Protein AF-A0ABD5T5X9-F1 (afdb_monomer)

Organism: NCBI:txid3032281

InterPro domains:
  IPR003008 Tubulin/FtsZ, GTPase domain [PF00091] (96-178)
  IPR003008 Tubulin/FtsZ, GTPase domain [SM00864] (34-199)
  IPR036525 Tubulin/FtsZ, GTPase domain superfamily [G3DSA:3.40.50.1440] (2-198)
  IPR036525 Tubulin/FtsZ, GTPase domain superfamily [SSF52490] (61-179)

Secondary structure (DSSP, 8-state):
--TTTT-TTTTSPPEEEEEES-HHHHHT-SSS-GGGEEEEETTTEEEETTSTTHHHHS----TT-HHHHHHHHTT-HHHHHHHHHHHHTT---SEEEEEEETTSSHHHHHHHHHHHHHHHHHGGG-EEEEEEEEP-------SS-TTHHHHHHHHHHHHHHHHTTT-SEEEEEEHHHHHHHHHHHTT-------PPPPPP-------------------SHHHHHHHHHHT-TT-EEEEE----------

Foldseek 3Di:
DDPVPVDPQPPFFWQKAWEFLAVVVVVPDPPHDQQRYWHAALPQGTDRSPDDCPVVRSHDFPFLAQVSLLNSCVVVLVVLLVSCCVRFNLFQFQEKEKEAEQLGRNRLNCLLSNLQSSCVNNPPNYAYEYEYEQDQLPDDPPDPDPDRSVSSVVSNCSSCVRNVVRHPYYHYHYLNVVVVVVVVVVPPPPPPPVDDDDDDDDDDDDDDDDDDDDDDDPDDPVVVVVVVCSVDRRMMMMIGGHDDPDDDDD

Solvent-accessible surface area (backbone atoms only — not comparable to full-atom values): 14477 Å² total; per-residue (Å²): 134,68,74,77,74,71,49,89,59,82,78,54,73,61,49,64,36,40,43,31,18,38,50,69,66,58,71,68,48,88,87,59,60,57,87,34,30,30,27,38,14,80,87,76,15,77,39,55,47,74,44,90,62,38,73,75,59,19,68,50,60,44,59,70,36,26,66,61,27,30,58,25,47,62,87,41,53,67,62,51,26,51,52,46,39,74,74,41,47,96,38,58,23,64,42,34,40,41,36,27,23,20,35,24,1,35,24,20,24,38,44,38,60,55,36,45,23,48,39,66,64,27,37,96,64,34,47,34,36,33,41,37,30,43,56,63,59,90,64,82,90,80,61,100,65,80,61,63,48,62,49,23,51,52,31,30,50,57,23,46,72,56,30,58,83,47,38,79,42,78,46,79,40,57,45,46,58,54,57,50,54,58,58,57,67,71,61,71,72,77,76,74,72,83,71,81,82,82,87,87,82,85,91,87,84,87,87,81,90,86,91,80,80,87,78,85,78,87,75,69,74,69,59,63,62,52,58,61,44,72,80,59,63,58,55,21,38,40,35,34,38,51,74,79,83,77,86,75,90,127

Nearest PDB structures (foldseek):
  2gco-assembly1_A  TM=4.653E-01  e=1.733E-01  Homo sapiens
  2j0v-assembly2_B  TM=4.832E-01  e=1.587E+00  Arabidopsis thaliana
  7luy-assembly2_B  TM=4.769E-01  e=1.691E+00  Bartonella henselae str. Houston-1
  7ufp-assembly1_I  TM=2.402E-01  e=1.263E-01  Methanothermus fervidus DSM 2088
  1kcf-assembly1_A  TM=3.445E-01  e=2.989E+00  Schizosaccharomyces pombe

pLDDT: mean 70.75, std 26.81, range [24.61, 97.5]

Radius of gyration: 24.35 Å; Cα contacts (8 Å, |Δi|>4): 390; chains: 1; bounding box: 53×73×71 Å

Mean predicted aligned error: 15.16 Å

Structure (mmCIF, N/CA/C/O backbone):
data_AF-A0ABD5T5X9-F1
#
_entry.id   AF-A0ABD5T5X9-F1
#
loop_
_atom_site.group_PDB
_atom_site.id
_atom_site.type_symbol
_atom_site.label_atom_id
_atom_site.label_alt_id
_atom_site.label_comp_id
_atom_site.label_asym_id
_atom_site.label_entity_id
_atom_site.label_seq_id
_atom_site.pdbx_PDB_ins_code
_atom_site.Cartn_x
_atom_site.Cartn_y
_atom_site.Cartn_z
_atom_site.occupancy
_atom_site.B_iso_or_equiv
_atom_site.auth_seq_id
_atom_site.auth_comp_id
_atom_site.auth_asym_id
_atom_site.auth_atom_id
_atom_site.pdbx_PDB_model_num
ATOM 1 N N . MET A 1 1 ? -5.157 -33.239 13.882 1.00 38.91 1 MET A N 1
ATOM 2 C CA . MET A 1 1 ? -6.301 -32.811 13.055 1.00 38.91 1 MET A CA 1
ATOM 3 C C . MET A 1 1 ? -6.411 -31.312 13.212 1.00 38.91 1 MET A C 1
ATOM 5 O O . MET A 1 1 ? -6.467 -30.843 14.341 1.00 38.91 1 MET A O 1
ATOM 9 N N . ASP A 1 2 ? -6.290 -30.609 12.094 1.00 45.84 2 ASP A N 1
ATOM 10 C CA . ASP A 1 2 ? -5.943 -29.192 11.972 1.00 45.84 2 ASP A CA 1
ATOM 11 C C . ASP A 1 2 ? -6.938 -28.244 12.656 1.00 45.84 2 ASP A C 1
ATOM 13 O O . ASP A 1 2 ? -8.080 -28.088 12.219 1.00 45.84 2 ASP A O 1
ATOM 17 N N . SER A 1 3 ? -6.477 -27.549 13.701 1.00 53.19 3 SER A N 1
ATOM 18 C CA . SER A 1 3 ? -7.208 -26.463 14.380 1.00 53.19 3 SER A CA 1
ATOM 19 C C . SER A 1 3 ? -7.513 -25.268 13.461 1.00 53.19 3 SER A C 1
ATOM 21 O O . SER A 1 3 ? -8.369 -24.438 13.769 1.00 53.19 3 SER A O 1
ATOM 23 N N . VAL A 1 4 ? -6.852 -25.194 12.303 1.00 53.19 4 VAL A N 1
ATOM 24 C CA . VAL A 1 4 ? -7.104 -24.197 11.257 1.00 53.19 4 VAL A CA 1
ATOM 25 C C . VAL A 1 4 ? -8.519 -24.339 10.685 1.00 53.19 4 VAL A C 1
ATOM 27 O O . VAL A 1 4 ? -9.205 -23.335 10.502 1.00 53.19 4 VAL A O 1
ATOM 30 N N . PHE A 1 5 ? -9.024 -25.565 10.499 1.00 49.78 5 PHE A N 1
ATOM 31 C CA . PHE A 1 5 ? -10.333 -25.795 9.868 1.00 49.78 5 PHE A CA 1
ATOM 32 C C . PHE A 1 5 ? -11.509 -25.880 10.854 1.00 49.78 5 PHE A C 1
ATOM 34 O O . PHE A 1 5 ? -12.659 -25.950 10.426 1.00 49.78 5 PHE A O 1
ATOM 41 N N . SER A 1 6 ? -11.268 -25.833 12.171 1.00 54.56 6 SER A N 1
ATOM 42 C CA . SER A 1 6 ? -12.340 -25.800 13.184 1.00 54.56 6 SER A CA 1
ATOM 43 C C . SER A 1 6 ? -12.989 -24.423 13.364 1.00 54.56 6 SER A C 1
ATOM 45 O O . SER A 1 6 ? -13.981 -24.291 14.082 1.00 54.56 6 SER A O 1
ATOM 47 N N . HIS A 1 7 ? -12.459 -23.382 12.722 1.00 51.91 7 HIS A N 1
ATOM 48 C CA . HIS A 1 7 ? -13.039 -22.049 12.789 1.00 51.91 7 HIS A CA 1
ATOM 49 C C . HIS A 1 7 ? -14.207 -21.942 11.801 1.00 51.91 7 HIS A C 1
ATOM 51 O O . HIS A 1 7 ? -14.006 -21.917 10.590 1.00 51.91 7 HIS A O 1
ATOM 57 N N . GLN A 1 8 ? -15.431 -21.753 12.308 1.00 49.31 8 GLN A N 1
ATOM 58 C CA . GLN A 1 8 ? -16.644 -21.400 11.536 1.00 49.31 8 GLN A CA 1
ATOM 59 C C . GLN A 1 8 ? -16.507 -20.114 10.674 1.00 49.31 8 GLN A C 1
ATOM 61 O O . GLN A 1 8 ? -17.476 -19.659 10.073 1.00 49.31 8 GLN A O 1
ATOM 66 N N . ARG A 1 9 ? -15.310 -19.518 10.604 1.00 47.47 9 ARG A N 1
ATOM 67 C CA . ARG A 1 9 ? -14.969 -18.269 9.913 1.00 47.47 9 ARG A CA 1
ATOM 68 C C . ARG A 1 9 ? -14.526 -18.459 8.457 1.00 47.47 9 ARG A C 1
ATOM 70 O O . ARG A 1 9 ? -14.414 -17.468 7.752 1.00 47.47 9 ARG A O 1
ATOM 77 N N . VAL A 1 10 ? -14.335 -19.695 7.975 1.00 49.62 10 VAL A N 1
ATOM 78 C CA . VAL A 1 10 ? -13.974 -19.974 6.560 1.00 49.62 10 VAL A CA 1
ATOM 79 C C . VAL A 1 10 ? -15.068 -19.508 5.576 1.00 49.62 10 VAL A C 1
ATOM 81 O O . VAL A 1 10 ? -14.799 -19.292 4.401 1.00 49.62 10 VAL A O 1
ATOM 84 N N . ALA A 1 11 ? -16.300 -19.298 6.052 1.00 50.72 11 ALA A N 1
ATOM 85 C CA . ALA A 1 11 ? -17.410 -18.780 5.249 1.00 50.72 11 ALA A CA 1
ATOM 86 C C . ALA A 1 11 ? -17.507 -17.240 5.218 1.00 50.72 11 ALA A C 1
ATOM 88 O O . ALA A 1 11 ? -18.390 -16.704 4.545 1.00 50.72 11 ALA A O 1
ATOM 89 N N . GLN A 1 12 ? -16.661 -16.517 5.960 1.00 60.06 12 GLN A N 1
ATOM 90 C CA . GLN A 1 12 ? -16.728 -15.062 6.006 1.00 60.06 12 GLN A CA 1
ATOM 91 C C . GLN A 1 12 ? -15.964 -14.460 4.824 1.00 60.06 12 GLN A C 1
ATOM 93 O O . GLN A 1 12 ? -14.760 -14.660 4.682 1.00 60.06 12 GLN A O 1
ATOM 98 N N . LEU A 1 13 ? -16.685 -13.729 3.968 1.00 62.31 13 LEU A N 1
ATOM 99 C CA . LEU A 1 13 ? -16.091 -12.981 2.864 1.00 62.31 13 LEU A CA 1
ATOM 100 C C . LEU A 1 13 ? -15.055 -12.001 3.423 1.00 62.31 13 LEU A C 1
ATOM 102 O O . LEU A 1 13 ? -15.352 -11.246 4.350 1.00 62.31 13 LEU A O 1
ATOM 106 N N . ALA A 1 14 ? -13.848 -12.035 2.863 1.00 76.06 14 ALA A N 1
ATOM 107 C CA . ALA A 1 14 ? -12.828 -11.053 3.178 1.00 76.06 14 ALA A CA 1
ATOM 108 C C . ALA A 1 14 ? -13.308 -9.660 2.749 1.00 76.06 14 ALA A C 1
ATOM 110 O O . ALA A 1 14 ? -13.872 -9.485 1.669 1.00 76.06 14 ALA A O 1
ATOM 111 N N . THR A 1 15 ? -13.072 -8.679 3.604 1.00 86.00 15 THR A N 1
ATOM 112 C CA . THR A 1 15 ? -13.308 -7.260 3.380 1.00 86.00 15 THR A CA 1
ATOM 113 C C . THR A 1 15 ? -12.045 -6.661 2.745 1.00 86.00 15 THR A C 1
ATOM 115 O O . THR A 1 15 ? -11.009 -6.574 3.408 1.00 86.00 15 THR A O 1
ATOM 118 N N . PRO A 1 16 ? -12.086 -6.270 1.458 1.00 91.19 16 PRO A N 1
ATOM 119 C CA . PRO A 1 16 ? -10.934 -5.688 0.785 1.00 91.19 16 PRO A CA 1
ATOM 120 C C . PRO A 1 16 ? -10.765 -4.201 1.122 1.00 91.19 16 PRO A C 1
ATOM 122 O O . PRO A 1 16 ? -11.751 -3.492 1.340 1.00 91.19 16 PRO A O 1
ATOM 125 N N . ILE A 1 17 ? -9.513 -3.748 1.083 1.00 93.94 17 ILE A N 1
ATOM 126 C CA . ILE A 1 17 ? -9.054 -2.358 1.055 1.00 93.94 17 ILE A CA 1
ATOM 127 C C . ILE A 1 17 ? -8.037 -2.233 -0.087 1.00 93.94 17 ILE A C 1
ATOM 129 O O . ILE A 1 17 ? -7.198 -3.116 -0.277 1.00 93.94 17 ILE A O 1
ATOM 133 N N . ALA A 1 18 ? -8.100 -1.154 -0.860 1.00 95.94 18 ALA A N 1
ATOM 134 C CA . ALA A 1 18 ? -7.172 -0.887 -1.954 1.00 95.94 18 ALA A CA 1
ATOM 135 C C . ALA A 1 18 ? -6.312 0.342 -1.659 1.00 95.94 18 ALA A C 1
ATOM 137 O O . ALA A 1 18 ? -6.841 1.409 -1.361 1.00 95.94 18 ALA A O 1
ATOM 138 N N . PHE A 1 19 ? -4.998 0.193 -1.820 1.00 96.25 19 PHE A N 1
ATOM 139 C CA . PHE A 1 19 ? -4.029 1.276 -1.688 1.00 96.25 19 PHE A CA 1
ATOM 140 C C . PHE A 1 19 ? -3.353 1.511 -3.037 1.00 96.25 19 PHE A C 1
ATOM 142 O O . PHE A 1 19 ? -2.789 0.584 -3.634 1.00 96.25 19 PHE A O 1
ATOM 149 N N . ASN A 1 20 ? -3.393 2.745 -3.537 1.00 95.31 20 ASN A N 1
ATOM 150 C CA . ASN A 1 20 ? -2.624 3.113 -4.721 1.00 95.31 20 ASN A CA 1
ATOM 151 C C . ASN A 1 20 ? -2.305 4.613 -4.750 1.00 95.31 20 ASN A C 1
ATOM 153 O O . ASN A 1 20 ? -3.006 5.435 -4.182 1.00 95.31 20 ASN A O 1
ATOM 157 N N . SER A 1 21 ? -1.245 4.966 -5.461 1.00 93.62 21 SER A N 1
ATOM 158 C CA . SER A 1 21 ? -0.841 6.341 -5.749 1.00 93.62 21 SER A CA 1
ATOM 159 C C . SER A 1 21 ? -1.393 6.873 -7.072 1.00 93.62 21 SER A C 1
ATOM 161 O O . SER A 1 21 ? -1.261 8.055 -7.375 1.00 93.62 21 SER A O 1
ATOM 163 N N . THR A 1 22 ? -2.038 6.016 -7.877 1.00 91.38 22 THR A N 1
ATOM 164 C CA . THR A 1 22 ? -2.754 6.454 -9.079 1.00 91.38 22 THR A CA 1
ATOM 165 C C . THR A 1 22 ? -4.258 6.286 -8.915 1.00 91.38 22 THR A C 1
ATOM 167 O O . THR A 1 22 ? -4.775 5.183 -8.720 1.00 91.38 22 THR A O 1
ATOM 170 N N . ILE A 1 23 ? -4.985 7.394 -9.053 1.00 90.88 23 ILE A N 1
ATOM 171 C CA . ILE A 1 23 ? -6.444 7.360 -8.993 1.00 90.88 23 ILE A CA 1
ATOM 172 C C . ILE A 1 23 ? -7.061 6.549 -10.134 1.00 90.88 23 ILE A C 1
ATOM 174 O O . ILE A 1 23 ? -8.061 5.863 -9.936 1.00 90.88 23 ILE A O 1
ATOM 178 N N . ARG A 1 24 ? -6.450 6.577 -11.325 1.00 89.44 24 ARG A N 1
ATOM 179 C CA . ARG A 1 24 ? -6.945 5.823 -12.483 1.00 89.44 24 ARG A CA 1
ATOM 180 C C . ARG A 1 24 ? -7.019 4.326 -12.180 1.00 89.44 24 ARG A C 1
ATOM 182 O O . ARG A 1 24 ? -7.973 3.677 -12.593 1.00 89.44 24 ARG A O 1
ATOM 189 N N . ASP A 1 25 ? -6.033 3.780 -11.474 1.00 90.50 25 ASP A N 1
ATOM 190 C CA . ASP A 1 25 ? -6.037 2.362 -11.122 1.00 90.50 25 ASP A CA 1
ATOM 191 C C . ASP A 1 25 ? -7.138 2.035 -10.102 1.00 9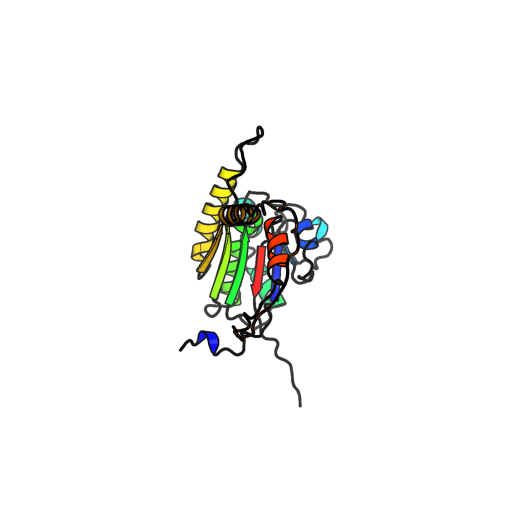0.50 25 ASP A C 1
ATOM 193 O O . ASP A 1 25 ? -7.774 0.990 -10.221 1.00 90.50 25 ASP A O 1
ATOM 197 N N . LEU A 1 26 ? -7.402 2.931 -9.140 1.00 91.81 26 LEU A N 1
ATOM 198 C CA . LEU A 1 26 ? -8.495 2.775 -8.172 1.00 91.81 26 LEU A CA 1
ATOM 199 C C . LEU A 1 26 ? -9.866 2.841 -8.861 1.00 91.81 26 LEU A C 1
ATOM 201 O O . LEU A 1 26 ? -10.703 1.974 -8.642 1.00 91.81 26 LEU A O 1
ATOM 205 N N . GLN A 1 27 ? -10.060 3.787 -9.782 1.00 90.94 27 GLN A N 1
ATOM 206 C CA . GLN A 1 27 ? -11.295 3.934 -10.564 1.00 90.94 27 GLN A CA 1
ATOM 207 C C . GLN A 1 27 ? -11.613 2.724 -11.456 1.00 90.94 27 GLN A C 1
ATOM 209 O O . GLN A 1 27 ? -12.768 2.518 -11.824 1.00 90.94 27 GLN A O 1
ATOM 214 N N . ASN A 1 28 ? -10.609 1.917 -11.805 1.00 91.44 28 ASN A N 1
ATOM 215 C CA . ASN A 1 28 ? -10.799 0.693 -12.583 1.00 91.44 28 ASN A CA 1
ATOM 216 C C . ASN A 1 28 ? -11.271 -0.503 -11.729 1.00 91.44 28 ASN A C 1
ATOM 218 O O . ASN A 1 28 ? -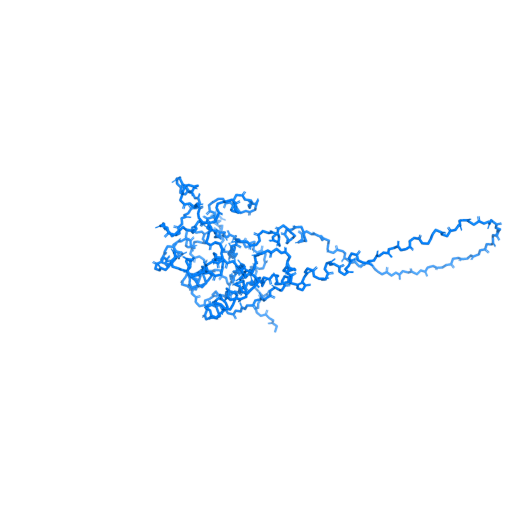11.587 -1.562 -12.281 1.00 91.44 28 ASN A O 1
ATOM 222 N N . LEU A 1 29 ? -11.310 -0.374 -10.398 1.00 90.19 29 LEU A N 1
ATOM 223 C CA . LEU A 1 29 ? -11.791 -1.421 -9.500 1.00 90.19 29 LEU A CA 1
ATOM 224 C C . LEU A 1 29 ? -13.323 -1.474 -9.528 1.00 90.19 29 LEU A C 1
ATOM 226 O O . LEU A 1 29 ? -14.000 -0.504 -9.217 1.00 90.19 29 LEU A O 1
ATOM 230 N N . SER A 1 30 ? -13.877 -2.637 -9.872 1.00 89.12 30 SER A N 1
ATOM 231 C CA . SER A 1 30 ? -15.333 -2.850 -9.961 1.00 89.12 30 SER A CA 1
ATOM 232 C C . SER A 1 30 ? -15.954 -3.503 -8.725 1.00 89.12 30 SER A C 1
ATOM 234 O O . SER A 1 30 ? -17.172 -3.540 -8.611 1.00 89.12 30 SER A O 1
ATOM 236 N N . ASN A 1 31 ? -15.133 -4.040 -7.816 1.00 88.62 31 ASN A N 1
ATOM 237 C CA . ASN A 1 31 ? -15.589 -4.844 -6.672 1.00 88.62 31 ASN A CA 1
ATOM 238 C C . ASN A 1 31 ? -15.108 -4.297 -5.318 1.00 88.62 31 ASN A C 1
ATOM 240 O O . ASN A 1 31 ? -15.193 -4.993 -4.308 1.00 88.62 31 ASN A O 1
ATOM 244 N N . ILE A 1 32 ? -14.534 -3.093 -5.302 1.00 92.12 32 ILE A N 1
ATOM 245 C CA . ILE A 1 32 ? -14.040 -2.438 -4.091 1.00 92.12 32 ILE A CA 1
ATOM 246 C C . ILE A 1 32 ? -14.677 -1.054 -4.055 1.00 92.12 32 ILE A C 1
ATOM 248 O O . ILE A 1 32 ? -14.410 -0.243 -4.936 1.00 92.12 32 ILE A O 1
ATOM 252 N N . GLU A 1 33 ? -15.520 -0.818 -3.054 1.00 92.00 33 GLU A N 1
ATOM 253 C CA . GLU A 1 33 ? -16.219 0.455 -2.839 1.00 92.00 33 GLU A CA 1
ATOM 254 C C . GLU A 1 33 ? -15.232 1.591 -2.522 1.00 92.00 33 GLU A C 1
ATOM 256 O O . GLU A 1 33 ? -14.151 1.344 -1.977 1.00 92.00 33 GLU A O 1
ATOM 261 N N . ARG A 1 34 ? -15.616 2.840 -2.812 1.00 92.75 34 ARG A N 1
ATOM 262 C CA . ARG A 1 34 ? -14.751 4.026 -2.658 1.00 92.75 34 ARG A CA 1
ATOM 263 C C . ARG A 1 34 ? -14.335 4.280 -1.205 1.00 92.75 34 ARG A C 1
ATOM 265 O O . ARG A 1 34 ? -13.229 4.747 -0.959 1.00 92.75 34 ARG A O 1
ATOM 272 N N . GLU A 1 35 ? -15.168 3.898 -0.241 1.00 93.69 35 GLU A N 1
ATOM 273 C CA . GLU A 1 35 ? -14.889 3.937 1.203 1.00 93.69 35 GLU A CA 1
ATOM 274 C C . GLU A 1 35 ? -13.783 2.960 1.625 1.00 93.69 35 GLU A C 1
ATOM 276 O O . GLU A 1 35 ? -13.345 2.968 2.768 1.00 93.69 35 GLU A O 1
ATOM 281 N N . ALA A 1 36 ? -13.368 2.062 0.733 1.00 94.12 36 ALA A N 1
ATOM 282 C CA . ALA A 1 36 ? -12.275 1.126 0.956 1.00 94.12 36 ALA A CA 1
ATOM 283 C C . ALA A 1 36 ? -11.018 1.501 0.163 1.00 94.12 36 ALA A C 1
ATOM 285 O O . ALA A 1 36 ? -10.109 0.679 0.031 1.00 94.12 36 ALA A O 1
ATOM 286 N N . TRP A 1 37 ? -10.990 2.685 -0.447 1.00 95.56 37 TRP A N 1
ATOM 287 C CA . TRP A 1 37 ? -9.845 3.162 -1.208 1.00 95.56 37 TRP A CA 1
ATOM 288 C C . TRP A 1 37 ? -9.009 4.094 -0.354 1.00 95.56 37 TRP A C 1
ATOM 290 O O . TRP A 1 37 ? -9.540 4.964 0.331 1.00 95.56 37 TRP A O 1
ATOM 300 N N . TYR A 1 38 ? -7.699 3.956 -0.480 1.00 96.62 38 TYR A N 1
ATOM 301 C CA . TYR A 1 38 ? -6.736 4.889 0.067 1.00 96.62 38 TYR A CA 1
ATOM 302 C C . TYR A 1 38 ? -5.734 5.274 -1.017 1.00 96.62 38 TYR A C 1
ATOM 304 O O . TYR A 1 38 ? -5.099 4.438 -1.669 1.00 96.62 38 TYR A O 1
ATOM 312 N N . GLY A 1 39 ? -5.632 6.576 -1.226 1.00 95.88 39 GLY A N 1
ATOM 313 C CA . GLY A 1 39 ? -4.614 7.218 -2.026 1.00 95.88 39 GLY A CA 1
ATOM 314 C C . GLY A 1 39 ? -3.297 7.287 -1.273 1.00 95.88 39 GLY A C 1
ATOM 315 O O . GLY A 1 39 ? -3.297 7.529 -0.071 1.00 95.88 39 GLY A O 1
ATOM 316 N N . VAL A 1 40 ? -2.181 7.127 -1.979 1.00 95.25 40 VAL A N 1
ATOM 317 C CA . VAL A 1 40 ? -0.852 7.455 -1.448 1.00 95.25 40 VAL A CA 1
ATOM 318 C C . VAL A 1 40 ? -0.259 8.577 -2.288 1.00 95.25 40 VAL A C 1
ATOM 320 O O . VAL A 1 40 ? -0.022 8.401 -3.480 1.00 95.25 40 VAL A O 1
ATOM 323 N N . SER A 1 41 ? -0.036 9.729 -1.671 1.00 93.75 41 SER A N 1
ATOM 324 C CA . SER A 1 41 ? 0.451 10.953 -2.303 1.00 93.75 41 SER A CA 1
ATOM 325 C C . SER A 1 41 ? 1.785 11.371 -1.693 1.00 93.75 41 SER A C 1
ATOM 327 O O . SER A 1 41 ? 1.990 11.229 -0.497 1.00 93.75 41 SER A O 1
ATOM 329 N N . GLU A 1 42 ? 2.697 11.923 -2.493 1.00 88.38 42 GLU A N 1
ATOM 330 C CA . GLU A 1 42 ? 3.994 12.414 -1.998 1.00 88.38 42 GLU A CA 1
ATOM 331 C C . GLU A 1 42 ? 3.838 13.599 -1.024 1.00 88.38 42 GLU A C 1
ATOM 333 O O . GLU A 1 42 ? 4.654 13.765 -0.125 1.00 88.38 42 GLU A O 1
ATOM 338 N N . GLY A 1 43 ? 2.788 14.417 -1.185 1.00 85.56 43 GLY A N 1
ATOM 339 C CA . GLY A 1 43 ? 2.549 15.598 -0.344 1.00 85.56 43 GLY A CA 1
ATOM 340 C C . GLY A 1 43 ? 1.659 15.335 0.872 1.00 85.56 43 GLY A C 1
ATOM 341 O O . GLY A 1 43 ? 1.977 15.787 1.970 1.00 85.56 43 GLY A O 1
ATOM 342 N N . SER A 1 44 ? 0.551 14.615 0.676 1.00 88.75 44 SER A N 1
ATOM 343 C CA . SER A 1 44 ? -0.438 14.341 1.734 1.00 88.75 44 SER A CA 1
ATOM 344 C C . SER A 1 44 ? -0.220 12.991 2.435 1.00 88.75 44 SER A C 1
ATOM 346 O O . SER A 1 44 ? -0.785 12.747 3.500 1.00 88.75 44 SER A O 1
ATOM 348 N N . GLY A 1 45 ? 0.580 12.096 1.846 1.00 92.38 45 GLY A N 1
ATOM 349 C CA . GLY A 1 45 ? 0.689 10.703 2.269 1.00 92.38 45 GLY A CA 1
ATOM 350 C C . GLY A 1 45 ? -0.619 9.940 2.044 1.00 92.38 45 GLY A C 1
ATOM 351 O O . GLY A 1 45 ? -1.097 9.869 0.912 1.00 92.38 45 GLY A O 1
ATOM 352 N N . LEU A 1 46 ? -1.193 9.360 3.092 1.00 94.94 46 LEU A N 1
ATOM 353 C CA . LEU A 1 46 ? -2.403 8.556 3.071 1.00 94.94 46 LEU A CA 1
ATOM 354 C C . LEU A 1 46 ? -3.648 9.442 2.975 1.00 94.94 46 LEU A C 1
ATOM 356 O O . LEU A 1 46 ? -3.950 10.221 3.876 1.00 94.94 46 LEU A O 1
ATOM 360 N N . VAL A 1 47 ? -4.408 9.274 1.897 1.00 95.38 47 VAL A N 1
ATOM 361 C CA . VAL A 1 47 ? -5.631 10.037 1.631 1.00 95.38 47 VAL A CA 1
ATOM 362 C C . VAL A 1 47 ? -6.813 9.069 1.535 1.00 95.38 47 VAL A C 1
ATOM 364 O O . VAL A 1 47 ? -6.807 8.212 0.654 1.00 95.38 47 VAL A O 1
ATOM 367 N N . PRO A 1 48 ? -7.845 9.164 2.389 1.00 95.81 48 PRO A N 1
ATOM 368 C CA . PRO A 1 48 ? -9.054 8.355 2.238 1.00 95.81 48 PRO A CA 1
ATOM 369 C C . PRO A 1 48 ? -9.790 8.646 0.924 1.00 95.81 48 PRO A C 1
ATOM 371 O O . PRO A 1 48 ? -9.912 9.796 0.507 1.00 95.81 48 PRO A O 1
ATOM 374 N N . GLY A 1 49 ? -10.349 7.617 0.284 1.00 93.62 49 GLY A N 1
ATOM 375 C CA . GLY A 1 49 ? -11.091 7.735 -0.979 1.00 93.62 49 GLY A CA 1
ATOM 376 C C . GLY A 1 49 ? -12.326 8.637 -0.904 1.00 93.62 49 GLY A C 1
ATOM 377 O O . GLY A 1 49 ? -12.786 9.151 -1.926 1.00 93.62 49 GLY A O 1
ATOM 378 N N . THR A 1 50 ? -12.861 8.844 0.297 1.00 93.50 50 THR A N 1
ATOM 379 C CA . THR A 1 50 ? -14.020 9.699 0.593 1.00 93.50 50 THR A CA 1
ATOM 380 C C . THR A 1 50 ? -13.661 11.173 0.788 1.00 93.50 50 THR A C 1
ATOM 382 O O . THR A 1 50 ? -14.568 12.002 0.879 1.00 93.50 50 THR A O 1
ATOM 385 N N . THR A 1 51 ? -12.371 11.522 0.828 1.00 93.81 51 THR A N 1
ATOM 386 C CA . THR A 1 51 ? -11.908 12.906 0.978 1.00 93.81 51 THR A CA 1
ATOM 387 C C . THR A 1 51 ? -12.401 13.774 -0.180 1.00 93.81 51 THR A C 1
ATOM 389 O O . THR A 1 51 ? -12.330 13.398 -1.353 1.00 93.81 51 THR A O 1
ATOM 392 N N . ALA A 1 52 ? -12.920 14.961 0.141 1.00 92.94 52 ALA A N 1
ATOM 393 C CA . ALA A 1 52 ? -13.305 15.936 -0.872 1.00 92.94 52 ALA A CA 1
ATOM 394 C C . ALA A 1 52 ? -12.053 16.422 -1.615 1.00 92.94 52 ALA A C 1
ATOM 396 O O . ALA A 1 52 ? -11.122 16.909 -0.986 1.00 92.94 52 ALA A O 1
ATOM 397 N N . GLY A 1 53 ? -12.045 16.302 -2.941 1.00 90.69 53 GLY A N 1
ATOM 398 C CA . GLY A 1 53 ? -10.867 16.618 -3.750 1.00 90.69 53 GLY A CA 1
ATOM 399 C C . GLY A 1 53 ? -9.821 15.494 -3.817 1.00 90.69 53 GLY A C 1
ATOM 400 O O . GLY A 1 53 ? -8.651 15.735 -4.109 1.00 90.69 53 GLY A O 1
ATOM 401 N N . PHE A 1 54 ? -10.222 14.251 -3.521 1.00 92.50 54 PHE A N 1
ATOM 402 C CA . PHE A 1 54 ? -9.359 13.067 -3.605 1.00 92.50 54 PHE A CA 1
ATOM 403 C C . PHE A 1 54 ? -8.648 12.947 -4.963 1.00 92.50 54 PHE A C 1
ATOM 405 O O . PHE A 1 54 ? -7.478 12.574 -5.038 1.00 92.50 54 PHE A O 1
ATOM 412 N N . GLU A 1 55 ? -9.354 13.279 -6.042 1.00 89.94 55 GLU A N 1
ATOM 413 C CA . GLU A 1 55 ? -8.854 13.282 -7.412 1.00 89.94 55 GLU A CA 1
ATOM 414 C C . GLU A 1 55 ? -7.644 14.207 -7.614 1.00 89.94 55 GLU A C 1
ATOM 416 O O . GLU A 1 55 ? -6.719 13.857 -8.351 1.00 89.94 55 GLU A O 1
ATOM 421 N N . GLU A 1 56 ? -7.637 15.368 -6.962 1.00 89.38 56 GLU A N 1
ATOM 422 C CA . GLU A 1 56 ? -6.564 16.355 -7.029 1.00 89.38 56 GLU A CA 1
ATOM 423 C C . GLU A 1 56 ? -5.383 16.008 -6.112 1.00 89.38 56 GLU A C 1
ATOM 425 O O . GLU A 1 56 ? -4.240 16.360 -6.416 1.00 89.38 56 GLU A O 1
ATOM 430 N N . GLU A 1 57 ? -5.632 15.290 -5.017 1.00 86.88 57 GLU A N 1
ATOM 431 C CA . GLU A 1 57 ? -4.583 14.874 -4.082 1.00 86.88 57 GLU A CA 1
ATOM 432 C C . GLU A 1 57 ? -3.810 13.635 -4.558 1.00 86.88 57 GLU A C 1
ATOM 434 O O . GLU A 1 57 ? -2.593 13.539 -4.358 1.00 86.88 57 GLU A O 1
ATOM 439 N N . VAL A 1 58 ? -4.486 12.699 -5.233 1.00 89.31 58 VAL A N 1
ATOM 440 C CA . VAL A 1 58 ? -3.919 11.416 -5.688 1.00 89.31 58 VAL A CA 1
ATOM 441 C C . VAL A 1 58 ? -3.588 11.475 -7.178 1.00 89.31 58 VAL A C 1
ATOM 443 O O . VAL A 1 58 ? -4.157 10.779 -8.026 1.00 89.31 58 VAL A O 1
ATOM 446 N N . THR A 1 59 ? -2.643 12.352 -7.503 1.00 78.56 59 THR A N 1
ATOM 447 C CA . THR A 1 59 ? -2.261 12.678 -8.887 1.00 78.56 59 THR A CA 1
ATOM 448 C C . THR A 1 59 ? -0.985 11.982 -9.361 1.00 78.56 59 THR A C 1
ATOM 450 O O . THR A 1 59 ? -0.739 11.904 -10.567 1.00 78.56 59 THR A O 1
ATOM 453 N N . GLY A 1 60 ? -0.171 11.459 -8.442 1.00 68.31 60 GLY A N 1
ATOM 454 C CA . GLY A 1 60 ? 1.201 11.042 -8.716 1.00 68.31 60 GLY A CA 1
ATOM 455 C C . GLY A 1 60 ? 1.441 9.558 -8.492 1.00 68.31 60 GLY A C 1
ATOM 456 O O . GLY A 1 60 ? 1.604 9.114 -7.366 1.00 68.31 60 GLY A O 1
ATOM 457 N N . GLY A 1 61 ? 1.575 8.794 -9.576 1.00 78.69 61 GLY A N 1
ATOM 458 C CA . GLY A 1 61 ? 2.127 7.448 -9.485 1.00 78.69 61 GLY A CA 1
ATOM 459 C C . GLY A 1 61 ? 3.611 7.481 -9.129 1.00 78.69 61 GLY A C 1
ATOM 460 O O . GLY A 1 61 ? 4.391 8.046 -9.892 1.00 78.69 61 GLY A O 1
ATOM 461 N N . PHE A 1 62 ? 4.039 6.768 -8.083 1.00 89.88 62 PHE A N 1
ATOM 462 C CA . PHE A 1 62 ? 5.471 6.610 -7.739 1.00 89.88 62 PHE A CA 1
ATOM 463 C C . PHE A 1 62 ? 6.294 5.857 -8.810 1.00 89.88 62 PHE A C 1
ATOM 465 O O . PHE A 1 62 ? 7.487 5.598 -8.659 1.00 89.88 62 PHE A O 1
ATOM 472 N N . GLY A 1 63 ? 5.675 5.475 -9.932 1.00 87.88 63 GLY A N 1
ATOM 473 C CA . GLY A 1 63 ? 6.347 4.865 -11.072 1.00 87.88 63 GLY A CA 1
ATOM 474 C C . GLY A 1 63 ? 7.025 3.549 -10.696 1.00 87.88 63 GLY A C 1
ATOM 475 O O . GLY A 1 63 ? 6.353 2.573 -10.369 1.00 87.88 63 GLY A O 1
ATOM 476 N N . ARG A 1 64 ? 8.357 3.523 -10.791 1.00 88.38 64 ARG A N 1
ATOM 477 C CA . ARG A 1 64 ? 9.207 2.400 -10.358 1.00 88.38 64 ARG A CA 1
ATOM 478 C C . ARG A 1 64 ? 10.217 2.865 -9.304 1.00 88.38 64 ARG A C 1
ATOM 480 O O . ARG A 1 64 ? 11.362 2.433 -9.347 1.00 88.38 64 ARG A O 1
ATOM 487 N N . ASP A 1 65 ? 9.814 3.797 -8.451 1.00 92.88 65 ASP A N 1
ATOM 488 C CA . ASP A 1 65 ? 10.624 4.351 -7.369 1.00 92.88 65 ASP A CA 1
ATOM 489 C C . ASP A 1 65 ? 9.972 3.974 -6.026 1.00 92.88 65 ASP A C 1
ATOM 491 O O . ASP A 1 65 ? 9.015 4.628 -5.601 1.00 92.88 65 ASP A O 1
ATOM 495 N N . PRO A 1 66 ? 10.377 2.844 -5.418 1.00 95.12 66 PRO A N 1
ATOM 496 C CA . PRO A 1 66 ? 9.775 2.378 -4.176 1.00 95.12 66 PRO A CA 1
ATOM 497 C C . PRO A 1 66 ? 10.215 3.206 -2.966 1.00 95.12 66 PRO A C 1
ATOM 499 O O . PRO A 1 66 ? 9.438 3.330 -2.028 1.00 95.12 66 PRO A O 1
ATOM 502 N N . GLU A 1 67 ? 11.391 3.836 -3.006 1.00 95.56 67 GLU A N 1
ATOM 503 C CA . GLU A 1 67 ? 11.886 4.695 -1.923 1.00 95.56 67 GLU A CA 1
ATOM 504 C C . GLU A 1 67 ? 11.028 5.953 -1.764 1.00 95.56 67 GLU A C 1
ATOM 506 O O . GLU A 1 67 ? 10.722 6.358 -0.647 1.00 95.56 67 GLU A O 1
ATOM 511 N N . LYS A 1 68 ? 10.554 6.545 -2.869 1.00 94.62 68 LYS A N 1
ATOM 512 C CA . LYS A 1 68 ? 9.590 7.654 -2.786 1.00 94.62 68 LYS A CA 1
ATOM 513 C C . LYS A 1 68 ? 8.251 7.243 -2.184 1.00 94.62 68 LYS A C 1
ATOM 515 O O . LYS A 1 68 ? 7.661 8.012 -1.432 1.00 94.62 68 LYS A O 1
ATOM 520 N N . ALA A 1 69 ? 7.765 6.051 -2.527 1.00 94.81 69 ALA A N 1
ATOM 521 C CA . ALA A 1 69 ? 6.515 5.536 -1.975 1.00 94.81 69 ALA A CA 1
ATOM 522 C C . ALA A 1 69 ? 6.648 5.214 -0.478 1.00 94.81 69 ALA A C 1
ATOM 524 O O . ALA A 1 69 ? 5.739 5.508 0.291 1.00 94.81 69 ALA A O 1
ATOM 525 N N . ASP A 1 70 ? 7.788 4.651 -0.078 1.00 95.88 70 ASP A N 1
ATOM 526 C CA . ASP A 1 70 ? 8.168 4.430 1.317 1.00 95.88 70 ASP A CA 1
ATOM 527 C C . ASP A 1 70 ? 8.208 5.752 2.098 1.00 95.88 70 ASP A C 1
ATOM 529 O O . ASP A 1 70 ? 7.555 5.883 3.130 1.00 95.88 70 ASP A O 1
ATOM 533 N N . ALA A 1 71 ? 8.889 6.768 1.562 1.00 95.69 71 ALA A N 1
ATOM 534 C CA . ALA A 1 71 ? 8.975 8.088 2.182 1.00 95.69 71 ALA A CA 1
ATOM 535 C C . ALA A 1 71 ? 7.605 8.768 2.345 1.00 95.69 71 ALA A C 1
ATOM 537 O O . ALA A 1 71 ? 7.389 9.463 3.334 1.00 95.69 71 ALA A O 1
ATOM 538 N N . ALA A 1 72 ? 6.674 8.554 1.411 1.00 94.44 72 ALA A N 1
ATOM 539 C CA . ALA A 1 72 ? 5.332 9.132 1.472 1.00 94.44 72 ALA A CA 1
ATOM 540 C C . ALA A 1 72 ? 4.484 8.601 2.642 1.00 94.44 72 ALA A C 1
ATOM 542 O O . ALA A 1 72 ? 3.602 9.313 3.118 1.00 94.44 72 ALA A O 1
ATOM 543 N N . LEU A 1 73 ? 4.743 7.374 3.108 1.00 94.44 73 LEU A N 1
ATOM 544 C CA . LEU A 1 73 ? 4.076 6.797 4.283 1.00 94.44 73 LEU A CA 1
ATOM 545 C C . LEU A 1 73 ? 4.949 6.794 5.540 1.00 94.44 73 LEU A C 1
ATOM 547 O O . LEU A 1 73 ? 4.475 6.417 6.613 1.00 94.44 73 LEU A O 1
ATOM 551 N N . ALA A 1 74 ? 6.199 7.246 5.447 1.00 93.50 74 ALA A N 1
ATOM 552 C CA . ALA A 1 74 ? 7.079 7.329 6.598 1.00 93.50 74 ALA A CA 1
ATOM 553 C C . ALA A 1 74 ? 6.455 8.223 7.684 1.00 93.50 74 ALA A C 1
ATOM 555 O O . ALA A 1 74 ? 6.179 9.404 7.474 1.00 93.50 74 ALA A O 1
ATOM 556 N N . GLY A 1 75 ? 6.226 7.645 8.865 1.00 91.62 75 GLY A N 1
ATOM 557 C CA . GLY A 1 75 ? 5.598 8.341 9.991 1.00 91.62 75 GLY A CA 1
ATOM 558 C C . GLY A 1 75 ? 4.071 8.448 9.919 1.00 91.62 75 GLY A C 1
ATOM 559 O O . GLY A 1 75 ? 3.486 9.085 10.791 1.00 91.62 75 GLY A O 1
ATOM 560 N N . GLN A 1 76 ? 3.423 7.813 8.937 1.00 94.56 76 GLN A N 1
ATOM 561 C CA . GLN A 1 76 ? 1.960 7.757 8.826 1.00 94.56 76 GLN A CA 1
ATOM 562 C C . GLN A 1 76 ? 1.339 6.474 9.389 1.00 94.56 76 GLN A C 1
ATOM 564 O O . GLN A 1 76 ? 0.202 6.109 9.085 1.00 94.56 76 GLN A O 1
ATOM 569 N N . GLN A 1 77 ? 2.109 5.786 10.225 1.00 95.06 77 GLN A N 1
ATOM 570 C CA . GLN A 1 77 ? 1.713 4.550 10.874 1.00 95.06 77 GLN A CA 1
ATOM 571 C C . GLN A 1 77 ? 0.389 4.685 11.660 1.00 95.06 77 GLN A C 1
ATOM 573 O O . GLN A 1 77 ? -0.501 3.868 11.426 1.00 95.06 77 GLN A O 1
ATOM 578 N N . PRO A 1 78 ? 0.167 5.736 12.485 1.00 95.62 78 PRO A N 1
ATOM 579 C CA . PRO A 1 78 ? -1.110 5.905 13.184 1.00 95.62 78 PRO A CA 1
ATOM 580 C C . PRO A 1 78 ? -2.306 6.024 12.233 1.00 95.62 78 PRO A C 1
ATOM 582 O O . PRO A 1 78 ? -3.339 5.416 12.468 1.00 95.62 78 PRO A O 1
ATOM 585 N N . GLN A 1 79 ? -2.154 6.737 11.114 1.00 95.25 79 GLN A N 1
ATOM 586 C CA . GLN A 1 79 ? -3.228 6.929 10.137 1.00 95.25 79 GLN A CA 1
ATOM 587 C C . GLN A 1 79 ? -3.598 5.625 9.419 1.00 95.25 79 GLN A C 1
ATOM 589 O O . GLN A 1 79 ? -4.758 5.426 9.061 1.00 95.25 79 GLN A O 1
ATOM 594 N N . LEU A 1 80 ? -2.628 4.732 9.197 1.00 95.75 80 LEU A N 1
ATOM 595 C CA . LEU A 1 80 ? -2.890 3.397 8.656 1.00 95.75 80 LEU A CA 1
ATOM 596 C C . LEU A 1 80 ? -3.643 2.516 9.660 1.00 95.75 80 LEU A C 1
ATOM 598 O O . LEU A 1 80 ? -4.546 1.782 9.262 1.00 95.75 80 LEU A O 1
ATOM 602 N N . VAL A 1 81 ? -3.293 2.597 10.945 1.00 94.81 81 VAL A N 1
ATOM 603 C CA . VAL A 1 81 ? -4.003 1.879 12.014 1.00 94.81 81 VAL A CA 1
ATOM 604 C C . VAL A 1 81 ? -5.430 2.406 12.150 1.00 94.81 81 VAL A C 1
ATOM 606 O O . VAL A 1 81 ? -6.361 1.607 12.083 1.00 94.81 81 VAL A O 1
ATOM 609 N N . ASP A 1 82 ? -5.615 3.729 12.205 1.00 93.75 82 ASP A N 1
ATOM 610 C CA . ASP A 1 82 ? -6.931 4.379 12.238 1.00 93.75 82 ASP A CA 1
ATOM 611 C C . ASP A 1 82 ? -7.798 3.941 11.044 1.00 93.75 82 ASP A C 1
ATOM 613 O O . ASP A 1 82 ? -8.980 3.633 11.196 1.00 93.75 82 ASP A O 1
ATOM 617 N N . ALA A 1 83 ? -7.207 3.844 9.846 1.00 92.69 83 ALA A N 1
ATOM 618 C CA . ALA A 1 83 ? -7.890 3.357 8.649 1.00 92.69 83 ALA A CA 1
ATOM 619 C C . ALA A 1 83 ? -8.375 1.902 8.790 1.00 92.69 83 ALA A C 1
ATOM 621 O O . ALA A 1 83 ? -9.473 1.556 8.340 1.00 92.69 83 ALA A O 1
ATOM 622 N N . TYR A 1 84 ? -7.580 1.032 9.417 1.00 92.31 84 TYR A N 1
ATOM 623 C CA . TYR A 1 84 ? -7.990 -0.341 9.699 1.00 92.31 84 TYR A CA 1
ATOM 624 C C . TYR A 1 84 ? -9.058 -0.409 10.791 1.00 92.31 84 TYR A C 1
ATOM 626 O O . TYR A 1 84 ? -10.036 -1.135 10.613 1.00 92.31 84 TYR A O 1
ATOM 634 N N . GLU A 1 85 ? -8.935 0.372 11.863 1.00 91.12 85 GLU A N 1
ATOM 635 C CA . GLU A 1 85 ? -9.943 0.464 12.924 1.00 91.12 85 GLU A CA 1
ATOM 636 C C . GLU A 1 85 ? -11.288 0.960 12.390 1.00 91.12 85 GLU A C 1
ATOM 638 O O . GLU A 1 85 ? -12.320 0.341 12.648 1.00 91.12 85 GLU A O 1
ATOM 643 N N . GLU A 1 86 ? -11.299 2.015 11.574 1.00 89.75 86 GLU A N 1
ATOM 644 C CA . GLU A 1 86 ? -12.521 2.536 10.959 1.00 89.75 86 GLU A CA 1
ATOM 645 C C . GLU A 1 86 ? -13.186 1.485 10.059 1.00 89.75 86 GLU A C 1
ATOM 647 O O . GLU A 1 86 ? -14.411 1.316 10.057 1.00 89.75 86 GLU A O 1
ATOM 652 N N . ARG A 1 87 ? -12.380 0.737 9.297 1.00 87.75 87 ARG A N 1
ATOM 653 C CA . ARG A 1 87 ? -12.895 -0.223 8.319 1.00 87.75 87 ARG A CA 1
ATOM 654 C C . ARG A 1 87 ? -13.361 -1.535 8.940 1.00 87.75 87 ARG A C 1
ATOM 656 O O . ARG A 1 87 ? -14.335 -2.131 8.466 1.00 87.75 87 ARG A O 1
ATOM 663 N N . PHE A 1 88 ? -12.631 -2.029 9.928 1.00 85.44 88 PHE A N 1
ATOM 664 C CA . PHE A 1 88 ? -12.789 -3.373 10.473 1.00 85.44 88 PHE A CA 1
ATOM 665 C C . PHE A 1 88 ? -13.393 -3.366 11.891 1.00 85.44 88 PHE A C 1
ATOM 667 O O . PHE A 1 88 ? -13.979 -4.369 12.303 1.00 85.44 88 PHE A O 1
ATOM 674 N N . GLY A 1 89 ? -13.363 -2.237 12.602 1.00 85.31 89 GLY A N 1
ATOM 675 C CA . GLY A 1 89 ? -13.856 -2.090 13.974 1.00 85.31 89 GLY A CA 1
ATOM 676 C C . GLY A 1 89 ? -12.949 -2.771 15.000 1.00 85.31 89 GLY A C 1
ATOM 677 O O . GLY A 1 89 ? -11.771 -2.991 14.753 1.00 85.31 89 GLY A O 1
ATOM 678 N N . ASP A 1 90 ? -13.507 -3.193 16.134 1.00 74.06 90 ASP A N 1
ATOM 679 C CA . ASP A 1 90 ? -12.738 -3.804 17.238 1.00 74.06 90 ASP A CA 1
ATOM 680 C C . ASP A 1 90 ? -12.305 -5.267 16.981 1.00 74.06 90 ASP A C 1
ATOM 682 O O . ASP A 1 90 ? -11.798 -5.953 17.871 1.00 74.06 90 ASP A O 1
ATOM 686 N N . GLY A 1 91 ? -12.594 -5.818 15.799 1.00 68.94 91 GLY A N 1
ATOM 687 C CA . GLY A 1 91 ? -12.325 -7.219 15.491 1.00 68.94 91 GLY A CA 1
ATOM 688 C C . GLY A 1 91 ? -10.986 -7.422 14.789 1.00 68.94 91 GLY A C 1
ATOM 689 O O . GLY A 1 91 ? -10.880 -7.135 13.604 1.00 68.94 91 GLY A O 1
ATOM 690 N N . SER A 1 92 ? -10.005 -8.049 15.439 1.00 71.94 92 SER A N 1
ATOM 691 C CA . SER A 1 92 ? -8.806 -8.478 14.712 1.00 71.94 92 SER A CA 1
ATOM 692 C C . SER A 1 92 ? -9.137 -9.631 13.743 1.00 71.94 92 SER A C 1
ATOM 694 O O . SER A 1 92 ? -9.771 -10.627 14.137 1.00 71.94 92 SER A O 1
ATOM 696 N N . PRO A 1 93 ? -8.769 -9.523 12.453 1.00 80.00 93 PRO A N 1
ATOM 697 C CA . PRO A 1 93 ? -8.904 -10.632 11.525 1.00 80.00 93 PRO A CA 1
ATOM 698 C C . PRO A 1 93 ? -7.898 -11.731 11.914 1.00 80.00 93 PRO A C 1
ATOM 700 O O . PRO A 1 93 ? -6.769 -11.425 12.263 1.00 80.00 93 PRO A O 1
ATOM 703 N N . PRO A 1 94 ? -8.251 -13.027 11.853 1.00 82.50 94 PRO A N 1
ATOM 704 C CA . PRO A 1 94 ? -7.291 -14.093 12.163 1.00 82.50 94 PRO A CA 1
ATOM 705 C C . PRO A 1 94 ? -6.158 -14.183 11.129 1.00 82.50 94 PRO A C 1
ATOM 707 O O . PRO A 1 94 ? -5.090 -14.702 11.425 1.00 82.50 94 PRO A O 1
ATOM 710 N N . PHE A 1 95 ? -6.406 -13.704 9.909 1.00 87.50 95 PHE A N 1
ATOM 711 C CA . PHE A 1 95 ? -5.429 -13.649 8.833 1.00 87.50 95 PHE A CA 1
ATOM 712 C C . PHE A 1 95 ? -5.654 -12.401 7.976 1.00 87.50 95 PHE A C 1
ATOM 714 O O . PHE A 1 95 ? -6.794 -11.961 7.785 1.00 87.50 95 PHE A O 1
ATOM 721 N N . ALA A 1 96 ? -4.577 -11.878 7.402 1.00 91.75 96 ALA A N 1
ATOM 722 C CA . ALA A 1 96 ? -4.595 -10.809 6.418 1.00 91.75 96 ALA A CA 1
ATOM 723 C C . ALA A 1 96 ? -3.763 -11.209 5.198 1.00 91.75 96 ALA A C 1
ATOM 725 O O . ALA A 1 96 ? -2.637 -11.689 5.324 1.00 91.75 96 ALA A O 1
ATOM 726 N N . PHE A 1 97 ? -4.316 -10.986 4.006 1.00 94.38 97 PHE A N 1
ATOM 727 C CA . PHE A 1 97 ? -3.572 -11.134 2.761 1.00 94.38 97 PHE A CA 1
ATOM 728 C C . PHE A 1 97 ? -3.167 -9.765 2.234 1.00 94.38 97 PHE A C 1
ATOM 730 O O . PHE A 1 97 ? -4.025 -8.907 2.009 1.00 94.38 97 PH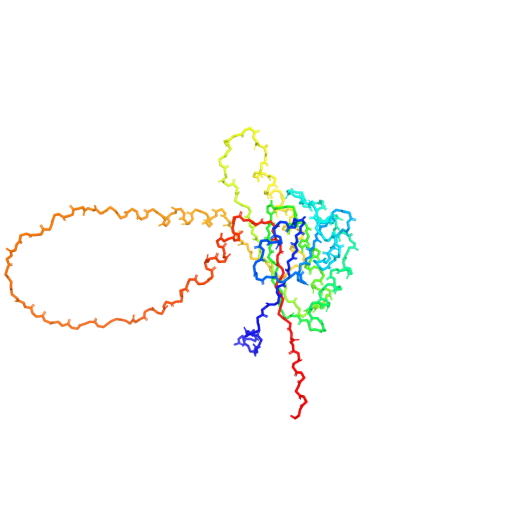E A O 1
ATOM 737 N N . LEU A 1 98 ? -1.871 -9.589 1.994 1.00 95.69 98 LEU A N 1
ATOM 738 C CA . LEU A 1 98 ? -1.312 -8.393 1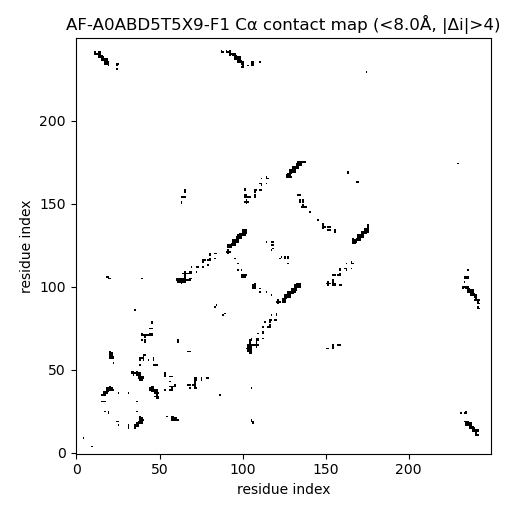.377 1.00 95.69 98 LEU A CA 1
ATOM 739 C C . LEU A 1 98 ? -0.916 -8.704 -0.067 1.00 95.69 98 LEU A C 1
ATOM 741 O O . LEU A 1 98 ? 0.103 -9.339 -0.315 1.00 95.69 98 LEU A O 1
ATOM 745 N N . PHE A 1 99 ? -1.719 -8.266 -1.031 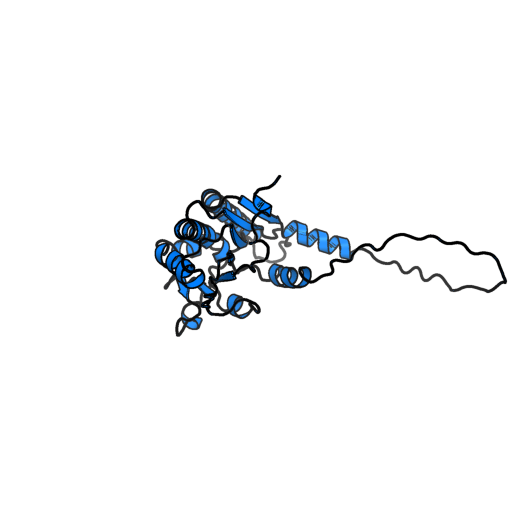1.00 96.31 99 PHE A N 1
ATOM 746 C CA . PHE A 1 99 ? -1.448 -8.452 -2.454 1.00 96.31 99 PHE A CA 1
ATOM 747 C C . PHE A 1 99 ? -0.673 -7.262 -3.006 1.00 96.31 99 PHE A C 1
ATOM 749 O O . PHE A 1 99 ? -1.171 -6.140 -2.957 1.00 96.31 99 PHE A O 1
ATOM 756 N N . LEU A 1 100 ? 0.509 -7.499 -3.572 1.00 95.75 100 LEU A N 1
ATOM 757 C CA . LEU A 1 100 ? 1.411 -6.440 -4.027 1.00 95.75 100 LEU A CA 1
ATOM 758 C C . LEU A 1 100 ? 2.193 -6.825 -5.288 1.00 95.75 100 LEU A C 1
ATOM 760 O O . LEU A 1 100 ? 2.466 -7.996 -5.550 1.00 95.75 100 LEU A O 1
ATOM 764 N N . GLY A 1 101 ? 2.609 -5.809 -6.045 1.00 94.06 101 GLY A N 1
ATOM 765 C CA . GLY A 1 101 ? 3.552 -5.951 -7.154 1.00 94.06 101 GLY A CA 1
ATOM 766 C C . GLY A 1 101 ? 4.951 -5.466 -6.776 1.00 94.06 101 GLY A C 1
ATOM 767 O O . GLY A 1 101 ? 5.132 -4.289 -6.467 1.00 94.06 101 GLY A O 1
ATOM 768 N N . LEU A 1 102 ? 5.950 -6.343 -6.885 1.00 92.69 102 LEU A N 1
ATOM 769 C CA . LEU A 1 102 ? 7.345 -6.057 -6.520 1.00 92.69 102 LEU A CA 1
ATOM 770 C C . LEU A 1 102 ? 8.113 -5.248 -7.581 1.00 92.69 102 LEU A C 1
ATOM 772 O O . LEU A 1 102 ? 9.115 -4.611 -7.287 1.00 92.69 102 LEU A O 1
ATOM 776 N N . GLY A 1 103 ? 7.634 -5.226 -8.828 1.00 87.94 103 GLY A N 1
ATOM 777 C CA . GLY A 1 103 ? 8.252 -4.447 -9.911 1.00 87.94 103 GLY A CA 1
ATOM 778 C C . GLY A 1 103 ? 7.822 -2.975 -9.991 1.00 87.94 103 GLY A C 1
ATOM 779 O O . GLY A 1 103 ? 8.267 -2.259 -10.892 1.00 87.94 103 GLY A O 1
ATOM 780 N N . GLY A 1 104 ? 6.897 -2.538 -9.132 1.00 89.25 104 GLY A N 1
ATOM 781 C CA . GLY A 1 104 ? 6.376 -1.168 -9.096 1.00 89.25 104 GLY A CA 1
ATOM 782 C C . GLY A 1 104 ? 7.119 -0.274 -8.102 1.00 89.25 104 GLY A C 1
ATOM 783 O O . GLY A 1 104 ? 8.079 -0.701 -7.471 1.00 89.25 104 GLY A O 1
ATOM 784 N N . GLY A 1 105 ? 6.681 0.981 -7.980 1.00 91.81 105 GLY A N 1
ATOM 785 C CA . GLY A 1 105 ? 7.088 1.878 -6.893 1.00 91.81 105 GLY A CA 1
ATOM 786 C C . GLY A 1 105 ? 6.160 1.735 -5.691 1.00 91.81 105 GLY A C 1
ATOM 787 O O . GLY A 1 105 ? 6.575 1.276 -4.638 1.00 91.81 105 GLY A O 1
ATOM 788 N N . THR A 1 106 ? 4.872 2.030 -5.881 1.00 93.94 106 THR A N 1
ATOM 789 C CA . THR A 1 106 ? 3.872 2.089 -4.803 1.00 93.94 106 THR A CA 1
ATOM 790 C C . THR A 1 106 ? 3.779 0.797 -4.018 1.00 93.94 106 THR A C 1
ATOM 792 O O . THR A 1 106 ? 4.121 0.780 -2.846 1.00 93.94 106 THR A O 1
ATOM 795 N N . GLY A 1 107 ? 3.360 -0.294 -4.666 1.00 91.75 107 GLY A N 1
ATOM 796 C CA . GLY A 1 107 ? 3.094 -1.532 -3.946 1.00 91.75 107 GLY A CA 1
ATOM 797 C C . GLY A 1 107 ? 4.325 -2.150 -3.298 1.00 91.75 107 GLY A C 1
ATOM 798 O O . GLY A 1 107 ? 4.205 -2.759 -2.246 1.00 91.75 107 GLY A O 1
ATOM 799 N N . CYS A 1 108 ? 5.496 -1.938 -3.893 1.00 94.50 108 CYS A N 1
ATOM 800 C CA . CYS A 1 108 ? 6.773 -2.351 -3.334 1.00 94.50 108 CYS A CA 1
ATOM 801 C C . CYS A 1 108 ? 7.175 -1.502 -2.115 1.00 94.50 108 CYS A C 1
ATOM 803 O O . CYS A 1 108 ? 7.639 -2.056 -1.127 1.00 94.50 108 CYS A O 1
ATOM 805 N N . GLY A 1 109 ? 7.013 -0.178 -2.183 1.00 94.88 109 GLY A N 1
ATOM 806 C CA . GLY A 1 109 ? 7.459 0.739 -1.132 1.00 94.88 109 GLY A CA 1
ATOM 807 C C . GLY A 1 109 ? 6.528 0.805 0.076 1.00 94.88 109 GLY A C 1
ATOM 808 O O . GLY A 1 109 ? 7.000 0.889 1.202 1.00 94.88 109 GLY A O 1
ATOM 809 N N . ILE A 1 110 ? 5.209 0.722 -0.130 1.00 96.50 110 ILE A N 1
ATOM 810 C CA . ILE A 1 110 ? 4.242 0.873 0.970 1.00 96.50 110 ILE A CA 1
ATOM 811 C C . ILE A 1 110 ? 3.967 -0.424 1.731 1.00 96.50 110 ILE A C 1
ATOM 813 O O . ILE A 1 110 ? 3.460 -0.379 2.845 1.00 96.50 110 ILE A O 1
ATOM 817 N N . ALA A 1 111 ? 4.249 -1.585 1.134 1.00 97.00 111 ALA A N 1
ATOM 818 C CA . ALA A 1 111 ? 3.855 -2.873 1.699 1.00 97.00 111 ALA A CA 1
ATOM 819 C C . ALA A 1 111 ? 4.377 -3.142 3.124 1.00 97.00 111 ALA A C 1
ATOM 821 O O . ALA A 1 111 ? 3.572 -3.618 3.927 1.00 97.00 111 ALA A O 1
ATOM 822 N N . PRO A 1 112 ? 5.640 -2.815 3.475 1.00 96.94 112 PRO A N 1
ATOM 823 C CA . PRO A 1 112 ? 6.125 -2.935 4.851 1.00 96.94 112 PRO A CA 1
ATOM 824 C C . PRO A 1 112 ? 5.275 -2.143 5.855 1.00 96.94 112 PRO A C 1
ATOM 826 O O . PRO A 1 112 ? 4.831 -2.713 6.846 1.00 96.94 112 PRO A O 1
ATOM 829 N N . HIS A 1 113 ? 4.939 -0.883 5.542 1.00 97.50 113 HIS A N 1
ATOM 830 C CA . HIS A 1 113 ? 4.081 -0.032 6.387 1.00 97.50 113 HIS A CA 1
ATOM 831 C C . HIS A 1 113 ? 2.681 -0.623 6.558 1.00 97.50 113 HIS A C 1
ATOM 833 O O . HIS A 1 113 ? 2.128 -0.643 7.653 1.00 97.50 113 HIS A O 1
ATOM 839 N N . LEU A 1 114 ? 2.100 -1.163 5.479 1.00 96.88 114 LEU A N 1
ATOM 840 C CA . LEU A 1 114 ? 0.787 -1.806 5.556 1.00 96.88 114 LEU A CA 1
ATOM 841 C C . LEU A 1 114 ? 0.816 -3.045 6.457 1.00 96.88 114 LEU A C 1
ATOM 843 O O . LEU A 1 114 ? -0.117 -3.237 7.233 1.00 96.88 114 LEU A O 1
ATOM 847 N N . ALA A 1 115 ? 1.857 -3.875 6.353 1.00 96.38 115 ALA A N 1
ATOM 848 C CA . ALA A 1 115 ? 2.024 -5.061 7.187 1.00 96.38 115 ALA A CA 1
ATOM 849 C C . ALA A 1 115 ? 2.247 -4.690 8.661 1.00 96.38 115 ALA A C 1
ATOM 851 O O . ALA A 1 115 ? 1.613 -5.268 9.544 1.00 96.38 115 ALA A O 1
ATOM 852 N N . GLU A 1 116 ? 3.073 -3.678 8.928 1.00 95.75 116 GLU A N 1
ATOM 853 C CA . GLU A 1 116 ? 3.295 -3.158 10.275 1.00 95.75 116 GLU A CA 1
ATOM 854 C C . GLU A 1 116 ? 1.991 -2.644 10.898 1.00 95.75 116 GLU A C 1
ATOM 856 O O . GLU A 1 116 ? 1.642 -3.032 12.011 1.00 95.75 116 GLU A O 1
ATOM 861 N N . ALA A 1 117 ? 1.205 -1.856 10.160 1.00 95.56 117 ALA A N 1
ATOM 862 C CA . ALA A 1 117 ? -0.077 -1.344 10.643 1.00 95.56 117 ALA A CA 1
ATOM 863 C C . ALA A 1 117 ? -1.123 -2.445 10.857 1.00 95.56 117 ALA A C 1
ATOM 865 O O . ALA A 1 117 ? -1.895 -2.379 11.812 1.00 95.56 117 ALA A O 1
ATOM 866 N N . ILE A 1 118 ? -1.129 -3.502 10.034 1.00 93.88 118 ILE A N 1
ATOM 867 C CA . ILE A 1 118 ? -1.985 -4.674 10.278 1.00 93.88 118 ILE A CA 1
ATOM 868 C C . ILE A 1 118 ? -1.580 -5.359 11.585 1.00 93.88 118 ILE A C 1
ATOM 870 O O . ILE A 1 118 ? -2.449 -5.784 12.344 1.00 93.88 118 ILE A O 1
ATOM 874 N N . ARG A 1 119 ? -0.275 -5.475 11.854 1.00 92.69 119 ARG A N 1
ATOM 875 C CA . ARG A 1 119 ? 0.248 -6.096 13.075 1.00 92.69 119 ARG A CA 1
ATOM 876 C C . ARG A 1 119 ? -0.070 -5.275 14.320 1.00 92.69 119 ARG A C 1
ATOM 878 O O . ARG A 1 119 ? -0.387 -5.854 15.355 1.00 92.69 119 ARG A O 1
ATOM 885 N N . GLU A 1 120 ? -0.016 -3.955 14.216 1.00 93.38 120 GLU A N 1
ATOM 886 C CA . GLU A 1 120 ? -0.384 -3.043 15.298 1.00 93.38 120 GLU A CA 1
ATOM 887 C C . GLU A 1 120 ? -1.889 -3.096 15.591 1.00 93.38 120 GLU A C 1
ATOM 889 O O . GLU A 1 120 ? -2.282 -3.304 16.737 1.00 93.38 120 GLU A O 1
ATOM 894 N N . TYR A 1 121 ? -2.724 -3.040 14.550 1.00 91.31 121 TYR A N 1
ATOM 895 C CA . TYR A 1 121 ? -4.180 -3.152 14.662 1.00 91.31 121 TYR A CA 1
ATOM 896 C C . TYR A 1 121 ? -4.641 -4.532 15.175 1.00 91.31 121 TYR A C 1
ATOM 898 O O . TYR A 1 121 ? -5.464 -4.648 16.081 1.00 91.31 121 TYR A O 1
ATOM 906 N N . GLY A 1 122 ? -4.123 -5.609 14.583 1.00 84.75 122 GLY A N 1
ATOM 907 C CA . GLY A 1 122 ? -4.569 -6.981 14.831 1.00 84.75 122 GLY A CA 1
ATOM 908 C C . GLY A 1 122 ? -3.838 -7.708 15.968 1.00 84.75 122 GLY A C 1
ATOM 909 O O . GLY A 1 122 ? -4.231 -8.817 16.364 1.00 84.75 122 GLY A O 1
ATOM 910 N N . GLY A 1 123 ? -2.761 -7.112 16.483 1.00 84.06 123 GLY A N 1
ATOM 911 C CA . GLY A 1 123 ? -1.851 -7.712 17.453 1.00 84.06 123 GLY A CA 1
ATOM 912 C C . GLY A 1 123 ? -1.185 -9.001 16.953 1.00 84.06 123 GLY A C 1
ATOM 913 O O . GLY A 1 123 ? -1.225 -9.356 15.777 1.00 84.06 123 GLY A O 1
ATOM 914 N N . SER A 1 124 ? -0.631 -9.782 17.885 1.00 81.12 124 SER A N 1
ATOM 915 C CA . SER A 1 124 ? 0.007 -11.083 17.600 1.00 81.12 124 SER A CA 1
ATOM 916 C C . SER A 1 124 ? -0.966 -12.202 17.202 1.00 81.12 124 SER A C 1
ATOM 918 O O . SER A 1 124 ? -0.557 -13.349 17.050 1.00 81.12 124 SER A O 1
ATOM 920 N N . SER A 1 125 ? -2.259 -11.893 17.078 1.00 81.38 125 SER A N 1
ATOM 921 C CA . SER A 1 125 ? -3.312 -12.853 16.727 1.00 81.38 125 SER A CA 1
ATOM 922 C C . SER A 1 125 ? -3.624 -12.919 15.230 1.00 81.38 125 SER A C 1
ATOM 924 O O . SER A 1 125 ? -4.437 -13.748 14.823 1.00 81.38 125 SER A O 1
ATOM 926 N N . THR A 1 126 ? -3.008 -12.033 14.442 1.00 87.19 126 THR A N 1
ATOM 927 C CA . THR A 1 126 ? -3.245 -11.895 13.004 1.00 87.19 126 THR A CA 1
ATOM 928 C C . THR A 1 126 ? -2.041 -12.407 12.227 1.00 87.19 126 THR A C 1
ATOM 930 O O . THR A 1 126 ? -0.975 -11.792 12.282 1.00 87.19 126 THR A O 1
ATOM 933 N N . ASP A 1 127 ? -2.231 -13.485 11.467 1.00 91.31 127 ASP A N 1
ATOM 934 C CA . ASP A 1 127 ? -1.215 -13.974 10.533 1.00 91.31 127 ASP A CA 1
ATOM 935 C C . ASP A 1 127 ? -1.245 -13.139 9.240 1.00 91.31 127 ASP A C 1
ATOM 937 O O . ASP A 1 127 ? -2.288 -12.998 8.595 1.00 91.31 127 ASP A O 1
ATOM 941 N N . ILE A 1 128 ? -0.108 -12.585 8.831 1.00 94.62 128 ILE A N 1
ATOM 942 C CA . ILE A 1 128 ? 0.036 -11.727 7.653 1.00 94.62 128 ILE A CA 1
ATOM 943 C C . ILE A 1 128 ? 0.751 -12.508 6.556 1.00 94.62 128 ILE A C 1
ATOM 945 O O . ILE A 1 128 ? 1.930 -12.841 6.672 1.00 94.62 128 ILE A O 1
ATOM 949 N N . ILE A 1 129 ? 0.046 -12.769 5.458 1.00 96.19 129 ILE A N 1
ATOM 950 C CA . ILE A 1 129 ? 0.584 -13.483 4.299 1.00 96.19 129 ILE A CA 1
ATOM 951 C C . ILE A 1 129 ? 0.680 -12.511 3.126 1.00 96.19 129 ILE A C 1
ATOM 953 O O . ILE A 1 129 ? -0.333 -12.027 2.612 1.00 96.19 129 ILE A O 1
ATOM 957 N N . ALA A 1 130 ? 1.897 -12.246 2.660 1.00 97.19 130 ALA A N 1
ATOM 958 C CA . ALA A 1 130 ? 2.110 -11.454 1.461 1.00 97.19 130 ALA A CA 1
ATOM 959 C C . ALA A 1 130 ? 1.955 -12.319 0.208 1.00 97.19 130 ALA A C 1
ATOM 961 O O . ALA A 1 130 ? 2.545 -13.389 0.098 1.00 97.19 130 ALA A O 1
ATOM 962 N N . VAL A 1 131 ? 1.201 -11.838 -0.772 1.00 97.12 131 VAL A N 1
ATOM 963 C CA . VAL A 1 131 ? 1.088 -12.428 -2.107 1.00 97.12 131 VAL A CA 1
ATOM 964 C C . VAL A 1 131 ? 1.795 -11.492 -3.074 1.00 97.12 131 VAL A C 1
ATOM 966 O O . VAL A 1 131 ? 1.210 -10.537 -3.593 1.00 97.12 131 VAL A O 1
ATOM 969 N N . ALA A 1 132 ? 3.087 -11.741 -3.259 1.00 95.88 132 ALA A N 1
ATOM 970 C CA . ALA A 1 132 ? 3.998 -10.834 -3.930 1.00 95.88 132 ALA A CA 1
ATOM 971 C C . ALA A 1 132 ? 4.247 -11.274 -5.375 1.00 95.88 132 ALA A C 1
ATOM 973 O O . ALA A 1 132 ? 4.743 -12.367 -5.655 1.00 95.88 132 ALA A O 1
ATOM 974 N N . VAL A 1 133 ? 3.898 -10.397 -6.312 1.00 94.56 133 VAL A N 1
ATOM 975 C CA . VAL A 1 133 ? 4.010 -10.659 -7.744 1.00 94.56 133 VAL A CA 1
ATOM 976 C C . VAL A 1 133 ? 5.354 -10.160 -8.268 1.00 94.56 133 VAL A C 1
ATOM 978 O O . VAL A 1 133 ? 5.632 -8.956 -8.256 1.00 94.56 133 VAL A O 1
ATOM 981 N N . LEU A 1 134 ? 6.178 -11.086 -8.760 1.00 91.94 134 LEU A N 1
ATOM 982 C CA . LEU A 1 134 ? 7.462 -10.794 -9.392 1.00 91.94 134 LEU A CA 1
ATOM 983 C C . LEU A 1 134 ? 7.251 -10.167 -10.781 1.00 91.94 134 LEU A C 1
ATOM 985 O O . LEU A 1 134 ? 6.320 -10.541 -11.502 1.00 91.94 134 LEU A O 1
ATOM 989 N N . PRO A 1 135 ? 8.094 -9.202 -11.189 1.00 86.19 135 PRO A N 1
ATOM 990 C CA . PRO A 1 135 ? 8.012 -8.613 -12.520 1.00 86.19 135 PRO A CA 1
ATOM 991 C C . PRO A 1 135 ? 8.357 -9.634 -13.612 1.00 86.19 135 PRO A C 1
ATOM 993 O O . PRO A 1 135 ? 9.244 -10.465 -13.447 1.00 86.19 135 PRO A O 1
ATOM 996 N N . ASN A 1 136 ? 7.704 -9.514 -14.768 1.00 82.44 136 ASN A N 1
ATOM 997 C CA . ASN A 1 136 ? 8.153 -10.175 -15.992 1.00 82.44 136 ASN A CA 1
ATOM 998 C C . ASN A 1 136 ? 9.375 -9.409 -16.523 1.00 82.44 136 ASN A C 1
ATOM 1000 O O . ASN A 1 136 ? 9.264 -8.236 -16.883 1.00 82.44 136 ASN A O 1
ATOM 1004 N N . THR A 1 137 ? 10.539 -10.053 -16.512 1.00 71.06 137 THR A N 1
ATOM 1005 C CA . THR A 1 137 ? 11.818 -9.460 -16.929 1.00 71.06 137 THR A CA 1
ATOM 1006 C C . THR A 1 137 ? 12.222 -9.861 -18.349 1.00 71.06 137 THR A C 1
ATOM 1008 O O . THR A 1 137 ? 13.184 -9.309 -18.881 1.00 71.06 137 THR A O 1
ATOM 1011 N N . ALA A 1 138 ? 11.477 -10.757 -19.004 1.00 61.09 138 ALA A N 1
ATOM 1012 C CA . ALA A 1 138 ? 11.701 -11.181 -20.381 1.00 61.09 138 ALA A CA 1
ATOM 1013 C C . ALA A 1 138 ? 10.845 -10.363 -21.359 1.00 61.09 138 ALA A C 1
ATOM 1015 O O . ALA A 1 138 ? 9.944 -10.861 -22.035 1.00 61.09 138 ALA A O 1
ATOM 1016 N N . GLY A 1 139 ? 11.164 -9.077 -21.461 1.00 53.94 139 GLY A N 1
ATOM 1017 C CA . GLY A 1 139 ? 10.827 -8.258 -22.620 1.00 53.94 139 GLY A CA 1
ATOM 1018 C C . GLY A 1 139 ? 12.086 -8.044 -23.450 1.00 53.94 139 GLY A C 1
ATOM 1019 O O . GLY A 1 139 ? 13.114 -7.647 -22.906 1.00 53.94 139 GLY A O 1
ATOM 1020 N N . GLN A 1 140 ? 12.023 -8.321 -24.755 1.00 43.16 140 GLN A N 1
ATOM 1021 C CA . GLN A 1 140 ? 13.100 -8.009 -25.693 1.00 43.16 140 GLN A CA 1
ATOM 1022 C C . GLN A 1 140 ? 13.534 -6.546 -25.531 1.00 43.16 140 GLN A C 1
ATOM 1024 O O . GLN A 1 140 ? 12.708 -5.634 -25.550 1.00 43.16 140 GLN A O 1
ATOM 1029 N N . VAL A 1 141 ? 14.843 -6.334 -25.409 1.00 49.19 141 VAL A N 1
ATOM 1030 C CA . VAL A 1 141 ? 15.498 -5.032 -25.558 1.00 49.19 141 VAL A CA 1
ATOM 1031 C C . VAL A 1 141 ? 15.374 -4.624 -27.032 1.00 49.19 141 VAL A C 1
ATOM 1033 O O . VAL A 1 141 ? 16.302 -4.781 -27.816 1.00 49.19 141 VAL A O 1
ATOM 1036 N N . THR A 1 142 ? 14.184 -4.209 -27.462 1.00 43.47 142 THR A N 1
ATOM 1037 C CA . THR A 1 142 ? 13.939 -3.659 -28.802 1.00 43.47 142 THR A CA 1
ATOM 1038 C C . THR A 1 142 ? 13.425 -2.241 -28.644 1.00 43.47 142 THR A C 1
ATOM 1040 O O . THR A 1 142 ? 12.221 -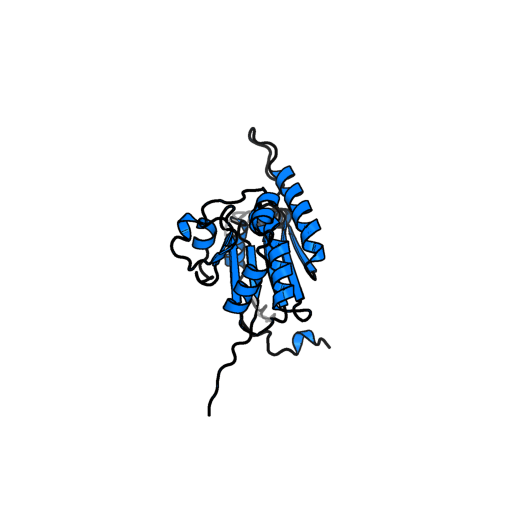1.997 -28.594 1.00 43.47 142 THR A O 1
ATOM 1043 N N . GLY A 1 143 ? 14.368 -1.319 -28.517 1.00 41.84 143 GLY A N 1
ATOM 1044 C CA . GLY A 1 143 ? 14.143 0.112 -28.360 1.00 41.84 143 GLY A CA 1
ATOM 1045 C C . GLY A 1 143 ? 15.221 0.688 -27.455 1.00 41.84 143 GLY A C 1
ATOM 1046 O O . GLY A 1 143 ? 15.637 0.010 -26.519 1.00 41.84 143 GLY A O 1
ATOM 1047 N N . ASP A 1 144 ? 15.671 1.908 -27.737 1.00 43.75 144 ASP A N 1
ATOM 1048 C CA . ASP A 1 144 ? 16.729 2.662 -27.037 1.00 43.75 144 ASP A CA 1
ATOM 1049 C C . ASP A 1 144 ? 16.454 2.955 -25.534 1.00 43.75 144 ASP A C 1
ATOM 1051 O O . ASP A 1 144 ? 17.064 3.839 -24.941 1.00 43.75 144 ASP A O 1
ATOM 1055 N N . ASP A 1 145 ? 15.588 2.175 -24.881 1.00 44.00 145 ASP A N 1
ATOM 1056 C CA . ASP A 1 145 ? 15.233 2.234 -23.464 1.00 44.00 145 ASP A CA 1
ATOM 1057 C C . ASP A 1 145 ? 15.821 1.031 -22.679 1.00 44.00 145 ASP A C 1
ATOM 1059 O O . ASP A 1 145 ? 15.096 0.190 -22.136 1.00 44.00 145 ASP A O 1
ATOM 1063 N N . GLY A 1 146 ? 17.149 0.940 -22.532 1.00 50.31 146 GLY A N 1
ATOM 1064 C CA . GLY A 1 146 ? 17.682 0.365 -21.274 1.00 50.31 146 GLY A CA 1
ATOM 1065 C C . GLY A 1 146 ? 17.235 1.294 -20.134 1.00 50.31 146 GLY A C 1
ATOM 1066 O O . GLY A 1 146 ? 17.249 2.495 -20.389 1.00 50.31 146 GLY A O 1
ATOM 1067 N N . PRO A 1 147 ? 16.777 0.887 -18.918 1.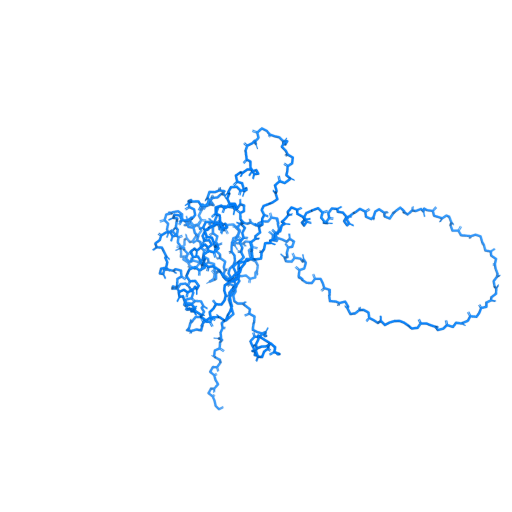00 53.44 147 PRO A N 1
ATOM 1068 C CA . PRO A 1 147 ? 17.204 -0.185 -18.005 1.00 53.44 147 PRO A CA 1
ATOM 1069 C C . PRO A 1 147 ? 15.992 -0.815 -17.244 1.00 53.44 147 PRO A C 1
ATOM 1071 O O . PRO A 1 147 ? 15.974 -0.921 -16.013 1.00 53.44 147 PRO A O 1
ATOM 1074 N N . SER A 1 148 ? 14.893 -1.108 -17.951 1.00 65.06 148 SER A N 1
ATOM 1075 C CA . SER A 1 148 ? 13.582 -1.361 -17.321 1.00 65.06 148 SER A CA 1
ATOM 1076 C C . SER A 1 148 ? 13.529 -2.648 -16.485 1.00 65.06 148 SER A C 1
ATOM 1078 O O . SER A 1 148 ? 13.059 -2.598 -15.349 1.00 65.06 148 SER A O 1
ATOM 1080 N N . ALA A 1 149 ? 14.074 -3.755 -16.999 1.00 72.19 149 ALA A N 1
ATOM 1081 C CA . ALA A 1 149 ? 14.106 -5.044 -16.309 1.00 72.19 149 ALA A CA 1
ATOM 1082 C C . ALA A 1 149 ? 15.031 -5.022 -15.081 1.00 72.19 149 ALA A C 1
ATOM 1084 O O . ALA A 1 149 ? 14.639 -5.486 -14.013 1.00 72.19 149 ALA A O 1
ATOM 1085 N N . THR A 1 150 ? 16.219 -4.415 -15.201 1.00 81.75 150 THR A N 1
ATOM 1086 C CA . THR A 1 150 ? 17.165 -4.269 -14.082 1.00 81.75 150 THR A CA 1
ATOM 1087 C C . THR A 1 150 ? 16.535 -3.492 -12.936 1.00 81.75 150 THR A C 1
ATOM 1089 O O . THR A 1 150 ? 16.574 -3.948 -11.801 1.00 81.75 150 THR A O 1
ATOM 1092 N N . ARG A 1 151 ? 15.880 -2.361 -13.227 1.00 85.44 151 ARG A N 1
ATOM 1093 C CA . ARG A 1 151 ? 15.239 -1.555 -12.185 1.00 85.44 151 ARG A CA 1
ATOM 1094 C C . ARG A 1 151 ? 14.075 -2.280 -11.513 1.00 85.44 151 ARG A C 1
ATOM 1096 O O . ARG A 1 151 ? 13.921 -2.181 -10.308 1.00 85.44 151 ARG A O 1
ATOM 1103 N N . GLN A 1 152 ? 13.280 -3.042 -12.261 1.00 87.19 152 GLN A N 1
ATOM 1104 C CA . GLN A 1 152 ? 12.208 -3.849 -11.671 1.00 87.19 152 GLN A CA 1
ATOM 1105 C C . GLN A 1 152 ? 12.744 -4.979 -10.784 1.00 87.19 152 GLN A C 1
ATOM 1107 O O . GLN A 1 152 ? 12.147 -5.258 -9.749 1.00 87.19 152 GLN A O 1
ATOM 1112 N N . ALA A 1 153 ? 13.864 -5.601 -11.159 1.00 88.56 153 ALA A N 1
ATOM 1113 C CA . ALA A 1 153 ? 14.537 -6.588 -10.319 1.00 88.56 153 ALA A CA 1
ATOM 1114 C C . ALA A 1 153 ? 15.113 -5.951 -9.044 1.00 88.56 153 ALA A C 1
ATOM 1116 O O . ALA A 1 153 ? 14.930 -6.496 -7.961 1.00 88.56 153 ALA A O 1
ATOM 1117 N N . THR A 1 154 ? 15.738 -4.772 -9.149 1.00 90.75 154 THR A N 1
ATOM 1118 C CA . THR A 1 154 ? 16.210 -4.008 -7.983 1.00 90.75 154 THR A CA 1
ATOM 1119 C C . THR A 1 154 ? 15.064 -3.641 -7.046 1.00 90.75 154 THR A C 1
ATOM 1121 O O . THR A 1 154 ? 15.195 -3.834 -5.842 1.00 90.75 154 THR A O 1
ATOM 1124 N N . ASN A 1 155 ? 13.925 -3.189 -7.579 1.00 92.62 155 ASN A N 1
ATOM 1125 C CA . ASN A 1 155 ? 12.740 -2.926 -6.764 1.00 92.62 155 ASN A CA 1
ATOM 1126 C C . ASN A 1 155 ? 12.260 -4.195 -6.061 1.00 92.62 155 ASN A C 1
ATOM 1128 O O . ASN A 1 155 ? 11.948 -4.148 -4.880 1.00 92.62 155 ASN A O 1
ATOM 1132 N N . ALA A 1 156 ? 12.247 -5.337 -6.751 1.00 93.31 156 ALA A N 1
ATOM 1133 C CA . ALA A 1 156 ? 11.807 -6.581 -6.138 1.00 93.31 156 ALA A CA 1
ATOM 1134 C C . ALA A 1 156 ? 12.700 -7.014 -4.970 1.00 93.31 156 ALA A C 1
ATOM 1136 O O . ALA A 1 156 ? 12.170 -7.455 -3.956 1.00 93.31 156 ALA A O 1
ATOM 1137 N N . ILE A 1 157 ? 14.019 -6.839 -5.095 1.00 93.94 157 ILE A N 1
ATOM 1138 C CA . ILE A 1 157 ? 14.969 -7.072 -3.999 1.00 93.94 157 ILE A CA 1
ATOM 1139 C C . ILE A 1 157 ? 14.677 -6.106 -2.844 1.00 93.94 157 ILE A C 1
ATOM 1141 O O . ILE A 1 157 ? 14.419 -6.556 -1.736 1.00 93.94 157 ILE A O 1
ATOM 1145 N N . TYR A 1 158 ? 14.600 -4.800 -3.124 1.00 95.31 158 TYR A N 1
ATOM 1146 C CA . TYR A 1 158 ? 14.283 -3.776 -2.121 1.00 95.31 158 TYR A CA 1
ATOM 1147 C C . TYR A 1 158 ? 12.988 -4.081 -1.352 1.00 95.31 158 TYR A C 1
ATOM 1149 O O . TYR A 1 158 ? 12.940 -3.971 -0.129 1.00 95.31 158 TYR A O 1
ATOM 1157 N N . GLY A 1 159 ? 11.929 -4.462 -2.068 1.00 94.06 159 GLY A N 1
ATOM 1158 C CA . GLY A 1 159 ? 10.635 -4.772 -1.474 1.00 94.06 159 GLY A CA 1
ATOM 1159 C C . GLY A 1 159 ? 10.664 -6.034 -0.625 1.00 94.06 159 GLY A C 1
ATOM 1160 O O . GLY A 1 159 ? 10.097 -6.029 0.460 1.00 94.06 159 GLY A O 1
ATOM 1161 N N . LEU A 1 160 ? 11.316 -7.100 -1.100 1.00 94.88 160 LEU A N 1
ATOM 1162 C CA . LEU A 1 160 ? 11.407 -8.361 -0.362 1.00 94.88 160 LEU A CA 1
ATOM 1163 C C . LEU A 1 160 ? 12.248 -8.226 0.905 1.00 94.88 160 LEU A C 1
ATOM 1165 O O . LEU A 1 160 ? 11.762 -8.616 1.962 1.00 94.88 160 LEU A O 1
ATOM 1169 N N . ASP A 1 161 ? 13.433 -7.615 0.805 1.00 96.06 161 ASP A N 1
ATOM 1170 C CA . ASP A 1 161 ? 14.349 -7.427 1.938 1.00 96.06 161 ASP A CA 1
ATOM 1171 C C . ASP A 1 161 ? 13.663 -6.687 3.091 1.00 96.06 161 ASP A C 1
ATOM 1173 O O . ASP A 1 161 ? 13.868 -7.004 4.258 1.00 96.06 161 ASP A O 1
ATOM 1177 N N . ARG A 1 162 ? 12.813 -5.707 2.766 1.00 95.56 162 ARG A N 1
ATOM 1178 C CA . ARG A 1 162 ? 12.056 -4.961 3.773 1.00 95.56 162 ARG A CA 1
ATOM 1179 C C . ARG A 1 162 ? 10.819 -5.701 4.249 1.00 95.56 162 ARG A C 1
ATOM 1181 O O . ARG A 1 162 ? 10.496 -5.631 5.423 1.00 95.56 162 ARG A O 1
ATOM 1188 N N . LEU A 1 163 ? 10.087 -6.361 3.356 1.00 96.00 163 LEU A N 1
ATOM 1189 C CA . LEU A 1 163 ? 8.803 -6.972 3.691 1.00 96.00 163 LEU A CA 1
ATOM 1190 C C . LEU A 1 163 ? 8.949 -8.215 4.575 1.00 96.00 163 LEU A C 1
ATOM 1192 O O . LEU A 1 163 ? 8.061 -8.463 5.387 1.00 96.00 163 LEU A O 1
ATOM 1196 N N . GLU A 1 164 ? 10.037 -8.979 4.420 1.00 94.44 164 GLU A N 1
ATOM 1197 C CA . GLU A 1 164 ? 10.258 -10.259 5.110 1.00 94.44 164 GLU A CA 1
ATOM 1198 C C . GLU A 1 164 ? 10.174 -10.139 6.640 1.00 94.44 164 GLU A C 1
ATOM 1200 O O . GLU A 1 164 ? 9.642 -11.033 7.293 1.00 94.44 164 GLU A O 1
ATOM 1205 N N . GLU A 1 165 ? 10.607 -9.015 7.216 1.00 94.00 165 GLU A N 1
ATOM 1206 C CA . GLU A 1 165 ? 10.572 -8.795 8.668 1.00 94.00 165 GLU A CA 1
ATOM 1207 C C . GLU A 1 165 ? 9.163 -8.480 9.213 1.00 94.00 165 GLU A C 1
ATOM 1209 O O . GLU A 1 165 ? 8.918 -8.610 10.415 1.00 94.00 165 GLU A O 1
ATOM 1214 N N . HIS A 1 166 ? 8.218 -8.088 8.350 1.00 95.12 166 HIS A N 1
ATOM 1215 C CA . HIS A 1 166 ? 6.882 -7.634 8.757 1.00 95.12 166 HIS A CA 1
ATOM 1216 C C . HIS A 1 166 ? 5.761 -8.652 8.494 1.00 95.12 166 HIS A C 1
ATOM 1218 O O . HIS A 1 166 ? 4.630 -8.431 8.931 1.00 95.12 166 HIS A O 1
ATOM 1224 N N . VAL A 1 167 ? 6.039 -9.758 7.796 1.00 96.56 167 VAL A N 1
ATOM 1225 C CA . VAL A 1 167 ? 5.030 -10.754 7.392 1.00 96.56 167 VAL A CA 1
ATOM 1226 C C . VAL A 1 167 ? 5.390 -12.155 7.882 1.00 96.56 167 VAL A C 1
ATOM 1228 O O . VAL A 1 167 ? 6.558 -12.483 8.046 1.00 96.56 167 VAL A O 1
ATOM 1231 N N . ASP A 1 168 ? 4.389 -13.009 8.096 1.00 95.81 168 ASP A N 1
ATOM 1232 C CA . ASP A 1 168 ? 4.602 -14.391 8.562 1.00 95.81 168 ASP A CA 1
ATOM 1233 C C . ASP A 1 168 ? 4.883 -15.361 7.411 1.00 95.81 168 ASP A C 1
ATOM 1235 O O . ASP A 1 168 ? 5.398 -16.463 7.609 1.00 95.81 168 ASP A O 1
ATOM 1239 N N . GLY A 1 169 ? 4.543 -14.963 6.185 1.00 95.62 169 GLY A N 1
ATOM 1240 C CA . GLY A 1 169 ? 4.847 -15.739 4.996 1.00 95.62 169 GLY A CA 1
ATOM 1241 C C . GLY A 1 169 ? 4.709 -14.939 3.711 1.00 95.62 169 GLY A C 1
ATOM 1242 O O . GLY A 1 169 ? 3.913 -14.005 3.614 1.00 95.62 169 GLY A O 1
ATOM 1243 N N . VAL A 1 170 ? 5.470 -15.349 2.697 1.00 96.31 170 VAL A N 1
ATOM 1244 C CA . VAL A 1 170 ? 5.436 -14.765 1.354 1.00 96.31 170 VAL A CA 1
ATOM 1245 C C . VAL A 1 170 ? 5.114 -15.850 0.331 1.00 96.31 170 VAL A C 1
ATOM 1247 O O . VAL A 1 170 ? 5.809 -16.857 0.215 1.00 96.31 170 VAL A O 1
ATOM 1250 N N . ILE A 1 171 ? 4.062 -15.622 -0.448 1.00 96.69 171 ILE A N 1
ATOM 1251 C CA . ILE A 1 171 ? 3.711 -16.386 -1.640 1.00 96.69 171 ILE A CA 1
ATOM 1252 C C . ILE A 1 171 ? 4.223 -15.599 -2.844 1.00 96.69 171 ILE A C 1
ATOM 1254 O O . ILE A 1 171 ? 3.686 -14.542 -3.178 1.00 96.69 171 ILE A O 1
ATOM 1258 N N . LEU A 1 172 ? 5.259 -16.121 -3.500 1.00 94.88 172 LEU A N 1
ATOM 1259 C CA . LEU A 1 172 ? 5.810 -15.525 -4.714 1.00 94.88 172 LEU A CA 1
ATOM 1260 C C . LEU A 1 172 ? 5.048 -16.004 -5.948 1.00 94.88 172 LEU A C 1
ATOM 1262 O O . LEU A 1 172 ? 4.931 -17.205 -6.198 1.00 94.88 172 LEU A O 1
ATOM 1266 N N . ILE A 1 173 ? 4.576 -15.050 -6.747 1.00 93.62 173 ILE A N 1
ATOM 1267 C CA . ILE A 1 173 ? 3.950 -15.305 -8.043 1.00 93.62 173 ILE A CA 1
ATOM 1268 C C . ILE A 1 173 ? 4.906 -14.847 -9.138 1.00 93.62 173 ILE A C 1
ATOM 1270 O O . ILE A 1 173 ? 5.148 -13.654 -9.312 1.00 93.62 173 ILE A O 1
ATOM 1274 N N . ASP A 1 174 ? 5.436 -15.803 -9.894 1.00 89.06 174 ASP A N 1
ATOM 1275 C CA . ASP A 1 174 ? 6.329 -15.529 -11.013 1.00 89.06 174 ASP A CA 1
ATOM 1276 C C . ASP A 1 174 ? 5.533 -15.240 -12.297 1.00 89.06 174 ASP A C 1
ATOM 1278 O O . ASP A 1 174 ? 5.167 -16.147 -13.051 1.00 89.06 174 ASP A O 1
ATOM 1282 N N . ASN A 1 175 ? 5.282 -13.954 -12.569 1.00 83.75 175 ASN A N 1
ATOM 1283 C CA . ASN A 1 175 ? 4.607 -13.536 -13.800 1.00 83.75 175 ASN A CA 1
ATOM 1284 C C . ASN A 1 175 ? 5.357 -13.950 -15.068 1.00 83.75 175 ASN A C 1
ATOM 1286 O O . ASN A 1 175 ? 4.725 -14.097 -16.117 1.00 83.75 175 ASN A O 1
ATOM 1290 N N . GLN A 1 176 ? 6.683 -14.105 -15.009 1.00 80.69 176 GLN A N 1
ATOM 1291 C CA . GLN A 1 176 ? 7.454 -14.545 -16.162 1.00 80.69 176 GLN A CA 1
ATOM 1292 C C . GLN A 1 176 ? 7.055 -15.960 -16.550 1.00 80.69 176 GLN A C 1
ATOM 1294 O O . GLN A 1 176 ? 6.781 -16.243 -17.717 1.00 80.69 176 GLN A O 1
ATOM 1299 N N . ARG A 1 177 ? 7.016 -16.841 -15.553 1.00 79.19 177 ARG A N 1
ATOM 1300 C CA . ARG A 1 177 ? 6.678 -18.244 -15.740 1.00 79.19 177 ARG A CA 1
ATOM 1301 C C . ARG A 1 177 ? 5.234 -18.420 -16.202 1.00 79.19 177 ARG A C 1
ATOM 1303 O O . ARG A 1 177 ? 5.005 -19.138 -17.171 1.00 79.19 177 ARG A O 1
ATOM 1310 N N . LEU A 1 178 ? 4.292 -17.698 -15.590 1.00 78.31 178 LEU A N 1
ATOM 1311 C CA . LEU A 1 178 ? 2.880 -17.731 -15.991 1.00 78.31 178 LEU A CA 1
ATOM 1312 C C . LEU A 1 178 ? 2.677 -17.295 -17.450 1.00 78.31 178 LEU A C 1
ATOM 1314 O O . LEU A 1 178 ? 1.915 -17.919 -18.184 1.00 78.31 178 LEU A O 1
ATOM 1318 N N . ALA A 1 179 ? 3.397 -16.262 -17.899 1.00 71.94 179 ALA A N 1
ATOM 1319 C CA . ALA A 1 179 ? 3.303 -15.791 -19.280 1.00 71.94 179 ALA A CA 1
ATOM 1320 C C . ALA A 1 179 ? 3.801 -16.827 -20.307 1.00 71.94 179 ALA A C 1
ATOM 1322 O O . ALA A 1 179 ? 3.305 -16.861 -21.434 1.00 71.94 179 ALA A O 1
ATOM 1323 N N . TYR A 1 180 ? 4.772 -17.669 -19.938 1.00 61.34 180 TYR A N 1
ATOM 1324 C CA . TYR A 1 180 ? 5.277 -18.732 -20.810 1.00 61.34 180 TYR A CA 1
ATOM 1325 C C . TYR A 1 180 ? 4.373 -19.967 -20.838 1.00 61.34 180 TYR A C 1
ATOM 1327 O O . TYR A 1 180 ? 4.233 -20.581 -21.896 1.00 61.34 180 TYR A O 1
ATOM 1335 N N . GLU A 1 181 ? 3.748 -20.321 -19.715 1.00 57.47 181 GLU A N 1
ATOM 1336 C CA . GLU A 1 181 ? 2.820 -21.456 -19.640 1.00 57.47 181 GLU A CA 1
ATOM 1337 C C . GLU A 1 181 ? 1.552 -21.188 -20.486 1.00 57.47 181 GLU A C 1
ATOM 1339 O O . GLU A 1 181 ? 1.169 -22.039 -21.291 1.00 57.47 181 GLU A O 1
ATOM 1344 N N . ASP A 1 182 ? 1.011 -19.960 -20.467 1.00 51.28 182 ASP A N 1
ATOM 1345 C CA . ASP A 1 182 ? -0.094 -19.536 -21.352 1.00 51.28 182 ASP A CA 1
ATOM 1346 C C . ASP A 1 182 ? 0.283 -19.580 -22.851 1.00 51.28 182 ASP A C 1
ATOM 1348 O O . ASP A 1 182 ? -0.541 -19.906 -23.713 1.00 51.28 182 ASP A O 1
ATOM 1352 N N . ALA A 1 183 ? 1.538 -19.265 -23.193 1.00 51.06 183 ALA A N 1
ATOM 1353 C CA . ALA A 1 183 ? 2.023 -19.311 -24.574 1.00 51.06 183 ALA A CA 1
ATOM 1354 C C . ALA A 1 183 ? 2.218 -20.751 -25.087 1.00 51.06 183 ALA A C 1
ATOM 1356 O O . ALA A 1 183 ? 2.059 -21.006 -26.283 1.00 51.06 183 ALA A O 1
ATOM 1357 N N . ALA A 1 184 ? 2.537 -21.696 -24.199 1.00 48.69 184 ALA A N 1
ATOM 1358 C CA . ALA A 1 184 ? 2.710 -23.106 -24.541 1.00 48.69 184 ALA A CA 1
ATOM 1359 C C . ALA A 1 184 ? 1.366 -23.835 -24.737 1.00 48.69 184 ALA A C 1
ATOM 1361 O O . ALA A 1 184 ? 1.257 -24.690 -25.618 1.00 48.69 184 ALA A O 1
ATOM 1362 N N . GLU A 1 185 ? 0.317 -23.466 -23.996 1.00 47.25 185 GLU A N 1
ATOM 1363 C CA . GLU A 1 185 ? -1.021 -24.064 -24.144 1.00 47.25 185 GLU A CA 1
ATOM 1364 C C . GLU A 1 185 ? -1.783 -23.566 -25.391 1.00 47.25 185 GLU A C 1
ATOM 1366 O O . GLU A 1 185 ? -2.616 -24.288 -25.948 1.00 47.25 185 GLU A O 1
ATOM 1371 N N . GLY A 1 186 ? -1.430 -22.389 -25.925 1.00 42.09 186 GLY A N 1
ATOM 1372 C CA . GLY A 1 186 ? -1.904 -21.900 -27.230 1.00 42.09 186 GLY A CA 1
ATOM 1373 C C . GLY A 1 186 ? -1.305 -22.629 -28.447 1.00 42.09 186 GLY A C 1
ATOM 1374 O O . GLY A 1 186 ? -1.735 -22.402 -29.579 1.00 42.09 186 GLY A O 1
ATOM 1375 N N . GLY A 1 187 ? -0.325 -23.512 -28.224 1.00 37.44 187 GLY A N 1
ATOM 1376 C CA . GLY A 1 187 ? 0.400 -24.271 -29.245 1.00 37.44 187 GLY A CA 1
ATOM 1377 C C . GLY A 1 187 ? -0.198 -25.632 -29.602 1.00 37.44 187 GLY A C 1
ATOM 1378 O O . GLY A 1 187 ? 0.433 -26.388 -30.340 1.00 37.44 187 GLY A O 1
ATOM 1379 N N . SER A 1 188 ? -1.407 -25.968 -29.137 1.00 38.25 188 SER A N 1
ATOM 1380 C CA . SER A 1 188 ? -2.158 -27.093 -29.708 1.00 38.25 188 SER A CA 1
ATOM 1381 C C . SER A 1 188 ? -2.766 -26.670 -31.048 1.00 38.25 188 SER A C 1
ATOM 1383 O O . SER A 1 188 ? -3.971 -26.475 -31.211 1.00 38.25 188 SER A O 1
ATOM 1385 N N . THR A 1 189 ? -1.902 -26.524 -32.053 1.00 38.03 189 THR A N 1
ATOM 1386 C CA . THR A 1 189 ? -2.314 -26.576 -33.450 1.00 38.03 189 THR A CA 1
ATOM 1387 C C . THR A 1 189 ? -3.018 -27.910 -33.657 1.00 38.03 189 THR A C 1
ATOM 1389 O O . THR A 1 189 ? -2.412 -28.957 -33.871 1.00 38.03 189 THR A O 1
ATOM 1392 N N . SER A 1 190 ? -4.347 -27.874 -33.599 1.00 37.25 190 SER A N 1
ATOM 1393 C CA . SER A 1 190 ? -5.172 -28.860 -34.268 1.00 37.25 190 SER A CA 1
ATOM 1394 C C . SER A 1 190 ? -4.843 -28.745 -35.754 1.00 37.25 190 SER A C 1
ATOM 1396 O O . SER A 1 190 ? -5.453 -27.993 -36.513 1.00 37.25 190 SER A O 1
ATOM 1398 N N . THR A 1 191 ? -3.818 -29.479 -36.189 1.00 34.16 191 THR A N 1
ATOM 1399 C CA . THR A 1 191 ? -3.672 -29.852 -37.586 1.00 34.16 191 THR A CA 1
ATOM 1400 C C . THR A 1 191 ? -4.915 -30.663 -37.909 1.00 34.16 191 THR A C 1
ATOM 1402 O O . THR A 1 191 ? -4.964 -31.882 -37.744 1.00 34.16 191 THR A O 1
ATOM 1405 N N . THR A 1 192 ? -5.963 -29.959 -38.329 1.00 35.75 192 THR A N 1
ATOM 1406 C CA . THR A 1 192 ? -7.103 -30.539 -39.015 1.00 35.75 192 THR A CA 1
ATOM 1407 C C . THR A 1 192 ? -6.541 -31.080 -40.319 1.00 35.75 192 THR A C 1
ATOM 1409 O O . THR A 1 192 ? -6.541 -30.417 -41.350 1.00 35.75 192 THR A O 1
ATOM 1412 N N . THR A 1 193 ? -5.996 -32.295 -40.255 1.00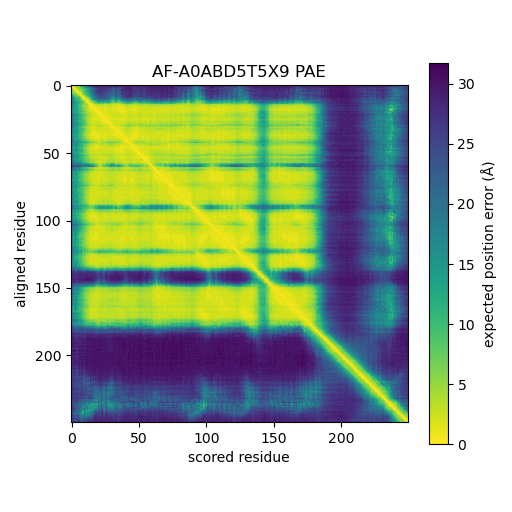 34.84 193 THR A N 1
ATOM 1413 C CA . THR A 1 193 ? -5.843 -33.146 -41.423 1.00 34.84 193 THR A CA 1
ATOM 1414 C C . THR A 1 193 ? -7.247 -33.279 -41.982 1.00 34.84 193 THR A C 1
ATOM 1416 O O . THR A 1 193 ? -8.104 -33.937 -41.387 1.00 34.84 193 THR A O 1
ATOM 1419 N N . THR A 1 194 ? -7.511 -32.589 -43.087 1.00 34.94 194 THR A N 1
ATOM 1420 C CA . THR A 1 194 ? -8.737 -32.743 -43.857 1.00 34.94 194 THR A CA 1
ATOM 1421 C C . THR A 1 194 ? -8.735 -34.166 -44.403 1.00 34.94 194 THR A C 1
ATOM 1423 O O . THR A 1 194 ? -8.216 -34.451 -45.477 1.00 34.94 194 THR A O 1
ATOM 1426 N N . ARG A 1 195 ? -9.250 -35.103 -43.607 1.00 29.47 195 ARG A N 1
ATOM 1427 C CA . ARG A 1 195 ? -9.476 -36.478 -44.033 1.00 29.47 195 ARG A CA 1
ATOM 1428 C C . ARG A 1 195 ? -10.700 -36.452 -44.953 1.00 29.47 195 ARG A C 1
ATOM 1430 O O . ARG A 1 195 ? -11.764 -36.031 -44.492 1.00 29.47 195 ARG A O 1
ATOM 1437 N N . PRO A 1 196 ? -10.602 -36.862 -46.228 1.00 34.00 196 PRO A N 1
ATOM 1438 C CA . PRO A 1 196 ? -11.779 -36.938 -47.082 1.00 34.00 196 PRO A CA 1
ATOM 1439 C C . PRO A 1 196 ? -12.783 -37.946 -46.496 1.00 34.00 196 PRO A C 1
ATOM 1441 O O . PRO A 1 196 ? -12.413 -39.020 -46.013 1.00 34.00 196 PRO A O 1
ATOM 1444 N N . ARG A 1 197 ? -14.064 -37.553 -46.475 1.00 29.67 197 ARG A N 1
ATOM 1445 C CA . ARG A 1 197 ? -15.192 -38.373 -46.003 1.00 29.67 197 ARG A CA 1
ATOM 1446 C C . ARG A 1 197 ? -15.529 -39.499 -47.008 1.00 29.67 197 ARG A C 1
ATOM 1448 O O . ARG A 1 197 ? -15.148 -39.408 -48.171 1.00 29.67 197 ARG A O 1
ATOM 1455 N N . PRO A 1 198 ? -16.201 -40.569 -46.545 1.00 34.91 198 PRO A N 1
ATOM 1456 C CA . PRO A 1 198 ? -15.955 -41.945 -46.974 1.00 34.91 198 PRO A CA 1
ATOM 1457 C C . PRO A 1 198 ? -16.899 -42.436 -48.078 1.00 34.91 198 PRO A C 1
ATOM 1459 O O . PRO A 1 198 ? -18.038 -41.983 -48.180 1.00 34.91 198 PRO A O 1
ATOM 1462 N N . SER A 1 199 ? -16.452 -43.441 -48.834 1.00 31.66 199 SER A N 1
ATOM 1463 C CA . SER A 1 199 ? -17.326 -44.311 -49.621 1.00 31.66 199 SER A CA 1
ATOM 1464 C C . SER A 1 199 ? -17.951 -45.395 -48.732 1.00 31.66 199 SER A C 1
ATOM 1466 O O . SER A 1 199 ? -17.329 -45.957 -47.832 1.00 31.66 199 SER A O 1
ATOM 1468 N N . SER A 1 200 ? -19.235 -45.627 -48.970 1.00 34.88 200 SER A N 1
ATOM 1469 C CA . SER A 1 200 ? -20.148 -46.527 -48.270 1.00 34.88 200 SER A CA 1
ATOM 1470 C C . SER A 1 200 ? -19.904 -48.009 -48.560 1.00 34.88 200 SER A C 1
ATOM 1472 O O . SER A 1 200 ? -19.833 -48.356 -49.733 1.00 34.88 200 SER A O 1
ATOM 1474 N N . THR A 1 201 ? -19.982 -48.871 -47.536 1.00 31.42 201 THR A N 1
ATOM 1475 C CA . THR A 1 201 ? -20.516 -50.251 -47.638 1.00 31.42 201 THR A CA 1
ATOM 1476 C C . THR A 1 201 ? -20.885 -50.835 -46.257 1.00 31.42 201 THR A C 1
ATOM 1478 O O . THR A 1 201 ? -20.026 -51.029 -45.406 1.00 31.42 201 THR A O 1
ATOM 148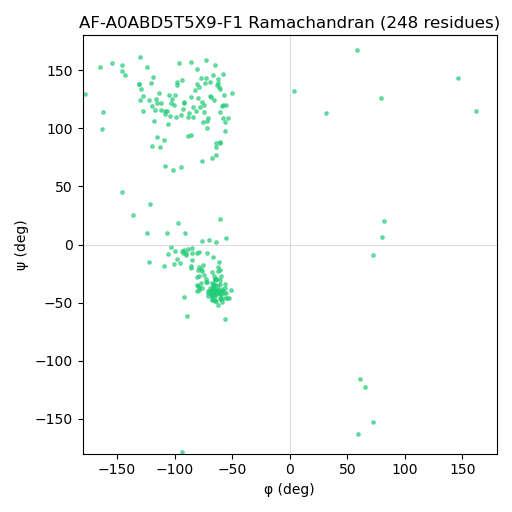1 N N . SER A 1 202 ? -22.193 -51.065 -46.073 1.00 30.11 202 SER A N 1
ATOM 1482 C CA . SER A 1 202 ? -22.919 -52.146 -45.357 1.00 30.11 202 SER A CA 1
ATOM 1483 C C . SER A 1 202 ? -22.363 -52.874 -44.101 1.00 30.11 202 SER A C 1
ATOM 1485 O O . SER A 1 202 ? -21.510 -53.742 -44.236 1.00 30.11 202 SER A O 1
ATOM 1487 N N . SER A 1 203 ? -23.053 -52.638 -42.963 1.00 29.00 203 SER A N 1
ATOM 1488 C CA . SER A 1 203 ? -23.695 -53.582 -41.990 1.00 29.00 203 SER A CA 1
ATOM 1489 C C . SER A 1 203 ? -22.889 -54.685 -41.242 1.00 29.00 203 SER A C 1
ATOM 1491 O O . SER A 1 203 ? -21.833 -55.099 -41.691 1.00 29.00 203 SER A O 1
ATOM 1493 N N . PRO A 1 204 ? -23.457 -55.329 -40.189 1.00 39.62 204 PRO A N 1
ATOM 1494 C CA . PRO A 1 204 ? -23.878 -54.781 -38.887 1.00 39.62 204 PRO A CA 1
ATOM 1495 C C . PRO A 1 204 ? -23.326 -55.612 -37.691 1.00 39.62 204 PRO A C 1
ATOM 1497 O O . PRO A 1 204 ? -23.035 -56.796 -37.838 1.00 39.62 204 PRO A O 1
ATOM 1500 N N . GLY A 1 205 ? -23.282 -55.066 -36.463 1.00 26.80 205 GLY A N 1
ATOM 1501 C CA . GLY A 1 205 ? -23.155 -55.940 -35.283 1.00 26.80 205 GLY A CA 1
ATOM 1502 C C . GLY A 1 205 ? -22.682 -55.342 -33.955 1.00 26.80 205 GLY A C 1
ATOM 1503 O O . GLY A 1 205 ? -21.508 -55.057 -33.783 1.00 26.80 205 GLY A O 1
ATOM 1504 N N . ARG A 1 206 ? -23.611 -55.380 -32.990 1.00 28.44 206 ARG A N 1
ATOM 1505 C CA . ARG A 1 206 ? -23.452 -55.610 -31.538 1.00 28.44 206 ARG A CA 1
ATOM 1506 C C . ARG A 1 206 ? -22.980 -54.493 -30.587 1.00 28.44 206 ARG A C 1
ATOM 1508 O O . ARG A 1 206 ? -21.920 -53.896 -30.682 1.00 28.44 206 ARG A O 1
ATOM 1515 N N . SER A 1 207 ? -23.846 -54.355 -29.586 1.00 30.03 207 SER A N 1
ATOM 1516 C CA . SER A 1 207 ? -23.798 -53.693 -28.287 1.00 30.03 207 SER A CA 1
ATOM 1517 C C . SER A 1 207 ? -22.683 -54.158 -27.344 1.00 30.03 207 SER A C 1
ATOM 1519 O O . SER A 1 207 ? -22.479 -55.365 -27.233 1.00 30.03 207 SER A O 1
ATOM 1521 N N . SER A 1 208 ? -22.158 -53.238 -26.523 1.00 29.86 208 SER A N 1
ATOM 1522 C CA . SER A 1 208 ? -22.174 -53.354 -25.049 1.00 29.86 208 SER A CA 1
ATOM 1523 C C . SER A 1 208 ? -21.541 -52.137 -24.351 1.00 29.86 208 SER A C 1
ATOM 1525 O O . SER A 1 208 ? -20.430 -51.733 -24.671 1.00 29.86 208 SER A O 1
ATOM 1527 N N . SER A 1 209 ? -22.302 -51.607 -23.390 1.00 30.36 209 SER A N 1
ATOM 1528 C CA . SER A 1 209 ? -21.953 -50.941 -22.122 1.00 30.36 209 SER A CA 1
ATOM 1529 C C . SER A 1 209 ? -20.483 -50.674 -21.752 1.00 30.36 209 SER A C 1
ATOM 1531 O O . SER A 1 209 ? -19.681 -51.601 -21.656 1.00 30.36 209 SER A O 1
ATOM 1533 N N . GLY A 1 210 ? -20.212 -49.437 -21.326 1.00 28.58 210 GLY A N 1
ATOM 1534 C CA . GLY A 1 210 ? -19.035 -49.054 -20.543 1.00 28.58 210 GLY A CA 1
ATOM 1535 C C . GLY A 1 210 ? -19.246 -47.686 -19.892 1.00 28.58 210 GLY A C 1
ATOM 1536 O O . GLY A 1 210 ? -19.140 -46.660 -20.553 1.00 28.58 210 GLY A O 1
ATOM 1537 N N . SER A 1 211 ? -19.617 -47.689 -18.615 1.00 30.36 211 SER A N 1
ATOM 1538 C CA . SER A 1 211 ? -19.751 -46.530 -17.731 1.00 30.36 211 SER A CA 1
ATOM 1539 C C . SER A 1 211 ? -18.388 -46.057 -17.215 1.00 30.36 211 SER A C 1
ATOM 1541 O O . SER A 1 211 ? -17.628 -46.877 -16.700 1.00 30.36 211 SER A O 1
ATOM 1543 N N . THR A 1 212 ? -18.134 -44.748 -17.222 1.00 31.25 212 THR A N 1
ATOM 1544 C CA . THR A 1 212 ? -17.048 -44.111 -16.452 1.00 31.25 212 THR A CA 1
ATOM 1545 C C . THR A 1 212 ? -17.528 -42.750 -15.927 1.00 31.25 212 THR A C 1
ATOM 1547 O O . THR A 1 212 ? -18.373 -42.120 -16.568 1.00 31.25 212 THR A O 1
ATOM 1550 N N . PRO A 1 213 ? -17.088 -42.330 -14.727 1.00 31.27 213 PRO A N 1
ATOM 1551 C CA . PRO A 1 213 ? -17.829 -41.400 -13.889 1.00 31.27 213 PRO A CA 1
ATOM 1552 C C . PRO A 1 213 ? -17.561 -39.935 -14.235 1.00 31.27 213 PRO A C 1
ATOM 1554 O O . PRO A 1 213 ? -16.527 -39.572 -14.793 1.00 31.27 213 PRO A O 1
ATOM 1557 N N . ALA A 1 214 ? -18.529 -39.104 -13.856 1.00 27.83 214 ALA A N 1
ATOM 1558 C CA . ALA A 1 214 ? -18.498 -37.657 -13.954 1.00 27.83 214 ALA A CA 1
ATOM 1559 C C . ALA A 1 214 ? -17.272 -37.071 -13.236 1.00 27.83 214 ALA A C 1
ATOM 1561 O O . ALA A 1 214 ? -17.112 -37.224 -12.026 1.00 27.83 214 ALA A O 1
ATOM 1562 N N . SER A 1 215 ? -16.431 -36.367 -13.992 1.00 24.78 215 SER A N 1
ATOM 1563 C CA . SER A 1 215 ? -15.427 -35.466 -13.441 1.00 24.78 215 SER A CA 1
ATOM 1564 C C . SER A 1 215 ? -16.112 -34.130 -13.172 1.00 24.78 215 SER A C 1
ATOM 1566 O O . SER A 1 215 ? -16.518 -33.433 -14.102 1.00 24.78 215 SER A O 1
ATOM 1568 N N . THR A 1 216 ? -16.300 -33.806 -11.895 1.00 26.50 216 THR A N 1
ATOM 1569 C CA . THR A 1 216 ? -16.895 -32.552 -11.427 1.00 26.50 216 THR A CA 1
ATOM 1570 C C . THR A 1 216 ? -16.093 -31.365 -11.950 1.00 26.50 216 THR A C 1
ATOM 1572 O O . THR A 1 216 ? -14.964 -31.117 -11.534 1.00 26.50 216 THR A O 1
ATOM 1575 N N . THR A 1 217 ? -16.683 -30.631 -12.888 1.00 24.61 217 THR A N 1
ATOM 1576 C CA . THR A 1 217 ? -16.163 -29.372 -13.412 1.00 24.61 217 THR A CA 1
ATOM 1577 C C . THR A 1 217 ? -16.402 -28.266 -12.383 1.00 24.61 217 THR A C 1
ATOM 1579 O O . THR A 1 217 ? -17.523 -27.788 -12.231 1.00 24.61 217 THR A O 1
ATOM 1582 N N . ILE A 1 218 ? -15.356 -27.829 -11.681 1.00 26.06 218 ILE A N 1
ATOM 1583 C CA . ILE A 1 218 ? -15.357 -26.529 -10.995 1.00 26.06 218 ILE A CA 1
ATOM 1584 C C . ILE A 1 218 ? -14.848 -25.516 -12.025 1.00 26.06 218 ILE A C 1
ATOM 1586 O O . ILE A 1 218 ? -13.650 -25.379 -12.257 1.00 26.06 218 ILE A O 1
ATOM 1590 N N . SER A 1 219 ? -15.790 -24.892 -12.736 1.00 27.44 219 SER A N 1
ATOM 1591 C CA . SER A 1 219 ? -15.522 -24.035 -13.891 1.00 27.44 219 SER A CA 1
ATOM 1592 C C . SER A 1 219 ? -15.356 -22.561 -13.493 1.00 27.44 219 SER A C 1
ATOM 1594 O O . SER A 1 219 ? -16.266 -21.915 -12.980 1.00 27.44 219 SER A O 1
ATOM 1596 N N . THR A 1 220 ? -14.187 -22.026 -13.850 1.00 28.19 220 THR A N 1
ATOM 1597 C CA . THR A 1 220 ? -13.958 -20.744 -14.555 1.00 28.19 220 THR A CA 1
ATOM 1598 C C . THR A 1 220 ? -14.156 -19.375 -13.895 1.00 28.19 220 THR A C 1
ATOM 1600 O O . THR A 1 220 ? -13.677 -18.408 -14.490 1.00 28.19 220 THR A O 1
ATOM 1603 N N . HIS A 1 221 ? -14.713 -19.221 -12.691 1.00 26.38 221 HIS A N 1
ATOM 1604 C CA . HIS A 1 221 ? -14.958 -17.857 -12.169 1.00 26.38 221 HIS A CA 1
ATOM 1605 C C . HIS A 1 221 ? -13.729 -17.104 -11.610 1.00 26.38 221 HIS A C 1
ATOM 1607 O O . HIS A 1 221 ? -13.729 -15.877 -11.596 1.00 26.38 221 HIS A O 1
ATOM 1613 N N . LEU A 1 222 ? -12.656 -17.803 -11.220 1.00 27.31 222 LEU A N 1
ATOM 1614 C CA . LEU A 1 222 ? -11.399 -17.187 -10.746 1.00 27.31 222 LEU A CA 1
ATOM 1615 C C . LEU A 1 222 ? -10.492 -16.696 -11.891 1.00 27.31 222 LEU A C 1
ATOM 1617 O O . LEU A 1 222 ? -9.659 -15.809 -11.704 1.00 27.31 222 LEU A O 1
ATOM 1621 N N . SER A 1 223 ? -10.668 -17.243 -13.098 1.00 27.06 223 SER A N 1
ATOM 1622 C CA . SER A 1 223 ? -9.735 -17.005 -14.205 1.00 27.06 223 SER A CA 1
ATOM 1623 C C . SER A 1 223 ? -9.931 -15.653 -14.898 1.00 27.06 223 SER A C 1
ATOM 1625 O O . SER A 1 223 ? -8.981 -15.114 -15.455 1.00 27.06 223 SER A O 1
ATOM 1627 N N . SER A 1 224 ? -11.139 -15.078 -14.883 1.00 25.91 224 SER A N 1
ATOM 1628 C CA . SER A 1 224 ? -11.383 -13.761 -15.489 1.00 25.91 224 SER A CA 1
ATOM 1629 C C . SER A 1 224 ? -10.856 -12.631 -14.608 1.00 25.91 224 SER A C 1
ATOM 1631 O O . SER A 1 224 ? -10.291 -11.670 -15.120 1.00 25.91 224 SER A O 1
ATOM 1633 N N . THR A 1 225 ? -10.975 -12.772 -13.286 1.00 29.73 225 THR A N 1
ATOM 1634 C CA . THR A 1 225 ? -10.536 -11.764 -12.312 1.00 29.73 225 THR A CA 1
ATOM 1635 C C . THR A 1 225 ? -9.007 -11.679 -12.242 1.00 29.73 225 THR A C 1
ATOM 1637 O O . THR A 1 225 ? -8.461 -10.580 -12.247 1.00 29.73 225 THR A O 1
ATOM 1640 N N . CYS A 1 226 ? -8.302 -12.819 -12.302 1.00 28.20 226 CYS A N 1
ATOM 1641 C CA . CYS A 1 226 ? -6.833 -12.856 -12.396 1.00 28.20 226 CYS A CA 1
ATOM 1642 C C . CYS A 1 226 ? -6.288 -12.287 -13.722 1.00 28.20 226 CYS A C 1
ATOM 1644 O O . CYS A 1 226 ? -5.262 -11.605 -13.728 1.00 28.20 226 CYS A O 1
ATOM 1646 N N . ARG A 1 227 ? -6.977 -12.512 -14.853 1.00 25.55 227 ARG A N 1
ATOM 1647 C CA . ARG A 1 227 ? -6.532 -12.042 -16.182 1.00 25.55 227 ARG A CA 1
ATOM 1648 C C . ARG A 1 227 ? -6.522 -10.519 -16.317 1.00 25.55 227 ARG A C 1
ATOM 1650 O O . ARG A 1 227 ? -5.636 -9.974 -16.974 1.00 25.55 227 ARG A O 1
ATOM 1657 N N . THR A 1 228 ? -7.465 -9.826 -15.684 1.00 29.17 228 THR A N 1
ATOM 1658 C CA . THR A 1 228 ? -7.492 -8.353 -15.674 1.00 29.17 228 THR A CA 1
ATOM 1659 C C . THR A 1 228 ? -6.395 -7.779 -14.771 1.00 29.17 228 THR A C 1
ATOM 1661 O O . THR A 1 228 ? -5.808 -6.746 -15.092 1.00 29.17 228 THR A O 1
ATOM 1664 N N . TRP A 1 229 ? -6.053 -8.497 -13.697 1.00 29.86 229 TRP A N 1
ATOM 1665 C CA . TRP A 1 229 ? -5.031 -8.117 -12.716 1.00 29.86 229 TRP A CA 1
ATOM 1666 C C . TRP A 1 229 ? -3.604 -8.148 -13.299 1.00 29.86 229 TRP A C 1
ATOM 1668 O O . TRP A 1 229 ? -2.836 -7.202 -13.126 1.00 29.86 229 TRP A O 1
ATOM 1678 N N . SER A 1 230 ? -3.276 -9.176 -14.094 1.00 30.50 230 SER A N 1
ATOM 1679 C CA . SER A 1 230 ? -1.950 -9.362 -14.716 1.00 30.50 230 SER A CA 1
ATOM 1680 C C . SER A 1 230 ? -1.531 -8.220 -15.664 1.00 30.50 230 SER A C 1
ATOM 1682 O O . SER A 1 230 ? -0.351 -7.884 -15.749 1.00 30.50 230 SER A O 1
ATOM 1684 N N . ARG A 1 231 ? -2.482 -7.553 -16.339 1.00 28.48 231 ARG A N 1
ATOM 1685 C CA . ARG A 1 231 ? -2.171 -6.460 -17.286 1.00 28.48 231 ARG A CA 1
ATOM 1686 C C . ARG A 1 231 ? -1.996 -5.081 -16.637 1.00 28.48 231 ARG A C 1
ATOM 1688 O O . ARG A 1 231 ? -1.485 -4.183 -17.299 1.00 28.48 231 ARG A O 1
ATOM 1695 N N . HIS A 1 232 ? -2.387 -4.909 -15.373 1.00 33.72 232 HIS A N 1
ATOM 1696 C CA . HIS A 1 232 ? -2.431 -3.603 -14.698 1.00 33.72 232 HIS A CA 1
ATOM 1697 C C . HIS A 1 232 ? -1.873 -3.631 -13.266 1.00 33.72 232 HIS A C 1
ATOM 1699 O O . HIS A 1 232 ? -2.248 -2.788 -12.460 1.00 33.72 232 HIS A O 1
ATOM 1705 N N . SER A 1 233 ? -0.978 -4.569 -12.930 1.00 34.19 233 SER A N 1
ATOM 1706 C CA . SER A 1 233 ? -0.428 -4.746 -11.572 1.00 34.19 233 SER A CA 1
ATOM 1707 C C . SER A 1 233 ? 0.411 -3.543 -11.095 1.00 34.19 233 SER A C 1
ATOM 1709 O O . SER A 1 233 ? 1.642 -3.574 -11.097 1.00 34.19 233 SER A O 1
ATOM 1711 N N . ARG A 1 234 ? -0.275 -2.467 -10.701 1.00 34.72 234 ARG A N 1
ATOM 1712 C CA . ARG A 1 234 ? 0.236 -1.251 -10.049 1.00 34.72 234 ARG A CA 1
ATOM 1713 C C . ARG A 1 234 ? -0.443 -0.984 -8.700 1.00 34.72 234 ARG A C 1
ATOM 1715 O O . ARG A 1 234 ? 0.096 -0.205 -7.923 1.00 34.72 234 ARG A O 1
ATOM 1722 N N . SER A 1 235 ? -1.569 -1.642 -8.412 1.00 35.84 235 SER A N 1
ATOM 1723 C CA . SER A 1 235 ? -2.301 -1.513 -7.144 1.00 35.84 235 SER A CA 1
ATOM 1724 C C . SER A 1 235 ? -1.886 -2.575 -6.132 1.00 35.84 235 SER A C 1
ATOM 1726 O O . SER A 1 235 ? -1.728 -3.742 -6.492 1.00 35.84 235 SER A O 1
ATOM 1728 N N . THR A 1 236 ? -1.812 -2.175 -4.862 1.00 39.75 236 THR A N 1
ATOM 1729 C CA . THR A 1 236 ? -1.748 -3.087 -3.715 1.00 39.75 236 THR A CA 1
ATOM 1730 C C . THR A 1 236 ? -3.145 -3.234 -3.125 1.00 39.75 236 THR A C 1
ATOM 1732 O O . THR A 1 236 ? -3.906 -2.271 -3.032 1.00 39.75 236 THR A O 1
ATOM 1735 N N . THR A 1 237 ? -3.531 -4.453 -2.766 1.00 39.09 237 THR A N 1
ATOM 1736 C CA . THR A 1 237 ? -4.838 -4.748 -2.167 1.00 39.09 237 THR A CA 1
ATOM 1737 C C . THR A 1 237 ? -4.622 -5.522 -0.879 1.00 39.09 237 THR A C 1
ATOM 1739 O O . THR A 1 237 ? -3.930 -6.533 -0.873 1.00 39.09 237 THR A O 1
ATOM 1742 N N . VAL A 1 238 ? -5.218 -5.055 0.210 1.00 41.72 238 VAL A N 1
ATOM 1743 C CA . VAL A 1 238 ? -5.269 -5.763 1.490 1.00 41.72 238 VAL A CA 1
ATOM 1744 C C . VAL A 1 238 ? -6.636 -6.425 1.591 1.00 41.72 238 VAL A C 1
ATOM 1746 O O . VAL A 1 238 ? -7.654 -5.773 1.387 1.00 41.72 238 VAL A O 1
ATOM 1749 N N . MET A 1 239 ? -6.689 -7.716 1.894 1.00 37.53 239 MET A N 1
ATOM 1750 C CA . MET A 1 239 ? -7.937 -8.411 2.216 1.00 37.53 239 MET A CA 1
ATOM 1751 C C . MET A 1 239 ? -7.884 -8.893 3.663 1.00 37.53 239 MET A C 1
ATOM 1753 O O . MET A 1 239 ? -6.995 -9.664 4.020 1.00 37.53 239 MET A O 1
ATOM 1757 N N . SER A 1 240 ? -8.848 -8.463 4.480 1.00 33.75 240 SER A N 1
ATOM 1758 C CA . SER A 1 240 ? -8.974 -8.854 5.890 1.00 33.75 240 SER A CA 1
ATOM 1759 C C . SER A 1 240 ? -10.411 -9.305 6.177 1.00 33.75 240 SER A C 1
ATOM 1761 O O . SER A 1 240 ? -11.360 -8.713 5.672 1.00 33.75 240 SER A O 1
ATOM 1763 N N . ALA A 1 241 ? -10.614 -10.384 6.933 1.00 31.28 241 ALA A N 1
ATOM 1764 C CA . ALA A 1 241 ? -11.952 -10.877 7.272 1.00 31.28 241 ALA A CA 1
ATOM 1765 C C . ALA A 1 241 ? -12.316 -10.514 8.720 1.00 31.28 241 ALA A C 1
ATOM 1767 O O . ALA A 1 241 ? -11.776 -11.110 9.652 1.00 31.28 241 ALA A O 1
ATOM 1768 N N . THR A 1 242 ? -13.275 -9.596 8.913 1.00 32.47 242 THR A N 1
ATOM 1769 C CA . THR A 1 242 ? -13.644 -9.101 10.255 1.00 32.47 242 THR A CA 1
ATOM 1770 C C . THR A 1 242 ? -15.100 -9.335 10.628 1.00 32.47 242 THR A C 1
ATOM 1772 O O . THR A 1 242 ? -16.013 -9.163 9.823 1.00 32.47 242 THR A O 1
ATOM 1775 N N . ARG A 1 243 ? -15.329 -9.723 11.886 1.00 32.41 243 ARG A N 1
ATOM 1776 C CA . ARG A 1 243 ? -16.611 -10.091 12.503 1.00 32.41 243 ARG A CA 1
ATOM 1777 C C . ARG A 1 243 ? -17.642 -8.947 12.446 1.00 32.41 243 ARG A C 1
ATOM 1779 O O . ARG A 1 243 ? -17.459 -7.932 13.101 1.00 32.41 243 ARG A O 1
ATOM 1786 N N . ARG A 1 244 ? -18.791 -9.146 11.785 1.00 30.78 244 ARG A N 1
ATOM 1787 C CA . ARG A 1 244 ? -20.002 -8.351 12.081 1.00 30.78 244 ARG A CA 1
ATOM 1788 C C . ARG A 1 244 ? -20.764 -9.027 13.217 1.00 30.78 244 ARG A C 1
ATOM 1790 O O . ARG A 1 244 ? -21.289 -10.125 13.029 1.00 30.78 244 ARG A O 1
ATOM 1797 N N . SER A 1 245 ? -20.838 -8.400 14.390 1.00 31.50 245 SER A N 1
ATOM 1798 C CA . SER A 1 245 ? -21.845 -8.771 15.385 1.00 31.50 245 SER A CA 1
ATOM 1799 C C . SER A 1 245 ? -23.204 -8.297 14.871 1.00 31.50 245 SER A C 1
ATOM 1801 O O . SER A 1 245 ? -23.513 -7.111 14.828 1.00 31.50 245 SER A O 1
ATOM 1803 N N . ALA A 1 246 ? -24.027 -9.241 14.421 1.00 32.72 246 ALA A N 1
ATOM 1804 C CA . ALA A 1 246 ? -25.446 -8.975 14.284 1.00 32.72 246 ALA A CA 1
ATOM 1805 C C . ALA A 1 246 ? -26.025 -8.880 15.699 1.00 32.72 246 ALA A C 1
ATOM 1807 O O . ALA A 1 246 ? -26.115 -9.889 16.402 1.00 32.72 246 ALA A O 1
ATOM 1808 N N . ASP A 1 247 ? -26.385 -7.666 16.106 1.00 37.72 247 ASP A N 1
ATOM 1809 C CA . ASP A 1 247 ? -27.323 -7.432 17.195 1.00 37.72 247 ASP A CA 1
ATOM 1810 C C . ASP A 1 247 ? -28.605 -8.225 16.896 1.00 37.72 247 ASP A C 1
ATOM 1812 O O . ASP A 1 247 ? -29.340 -7.947 15.945 1.00 37.72 247 ASP A O 1
ATOM 1816 N N . ARG A 1 248 ? -28.825 -9.291 17.667 1.00 31.70 248 ARG A N 1
ATOM 1817 C CA . ARG A 1 248 ? -30.122 -9.956 17.776 1.00 31.70 248 ARG A CA 1
ATOM 1818 C C . ARG A 1 248 ? -30.631 -9.723 19.185 1.00 31.70 248 ARG A C 1
ATOM 1820 O O . ARG A 1 248 ? -30.500 -10.564 20.068 1.00 31.70 248 ARG A O 1
ATOM 1827 N N . SER A 1 249 ? -31.249 -8.567 19.357 1.00 39.53 249 SER A N 1
ATOM 1828 C CA . SER A 1 249 ? -32.261 -8.329 20.370 1.00 39.53 249 SER A CA 1
ATOM 1829 C C . SER A 1 249 ? -33.550 -9.072 19.985 1.00 39.53 249 SER A C 1
ATOM 1831 O O . SER A 1 249 ? -34.304 -8.620 19.123 1.00 39.53 249 SER A O 1
ATOM 1833 N N . ARG A 1 250 ? -33.775 -10.239 20.607 1.00 34.50 250 ARG A N 1
ATOM 1834 C CA . ARG A 1 250 ? -35.057 -10.764 21.138 1.00 34.50 250 ARG A CA 1
ATOM 1835 C C . ARG A 1 250 ? -34.968 -12.251 21.456 1.00 34.50 250 ARG A C 1
ATOM 1837 O O . ARG A 1 250 ? -34.528 -13.019 20.574 1.00 34.50 250 ARG A O 1
#

Sequence (250 aa):
MDSVFSHQRVAQLATPIAFNSTIRDLQNLSNIEREAWYGVSEGSGLVPGTTAGFEEEVTGGFGRDPEKADAALAGQQPQLVDAYEERFGDGSPPFAFLFLGLGGGTGCGIAPHLAEAIREYGGSSTDIIAVAVLPNTAGQVTGDDGPSATRQATNAIYGLDRLEEHVDGVILIDNQRLAYEDAAEGGSTSTTTTRPRPSSTSSPGRSSSGSTPASTTISTHLSSTCRTWSRHSRSTTVMSATRRSADRSR